Protein AF-A0A349Q2T6-F1 (afdb_monomer)

Sequence (319 aa):
MITRGINISTDFILSLHKELLIVFSEHYSIEIKMLTVFQLYGFGNYDDKLPNLKNFIVEKTGKWINGKYLYNKTKDIDKGHSNHIKARREYLMLLINAAGYKDYEDYLKNSPHISSEIRITEETNFNNDIVSDEILYYIGYYVEDRKYYIKSKFTIHKMKTASWEILYWEKELEPSFYTYLGKCVSTGESALSFYFNKENSSLNKECFVNLFYGNNMKTKPVLLGAYCGFSRNNNPVIGKLVFEQVDTLELQNEKVRDKEINPNFHYYLHSQRMEVEGVLPQKVSDLSNSLSRLKIVKFLIGDYHGFYLDNNNYLIPVS

pLDDT: mean 80.0, std 14.8, range [27.84, 97.62]

Solvent-accessible surface area (backbone atoms only — not comparable to full-atom values): 18187 Å² total; per-residue (Å²): 138,82,71,75,53,44,80,41,45,45,66,55,53,51,29,52,50,54,48,38,52,49,55,51,27,61,76,69,72,48,67,69,88,79,45,52,73,38,31,41,29,44,34,87,94,39,63,87,90,50,83,26,50,27,59,50,31,27,71,64,62,77,45,90,66,67,22,56,54,63,56,52,52,55,52,42,49,77,71,68,55,62,72,51,42,82,38,43,46,71,60,50,49,48,54,41,39,46,58,74,29,91,40,72,68,51,39,62,72,67,40,88,66,56,52,73,67,52,44,52,50,48,55,45,50,58,55,50,56,64,66,66,74,51,63,46,37,24,40,29,41,35,50,83,50,92,85,45,74,35,38,19,45,35,36,35,43,69,83,45,30,33,43,40,35,40,46,45,82,52,100,88,54,84,60,51,76,48,61,27,50,22,44,47,44,80,62,69,84,36,32,46,31,31,50,23,43,49,74,94,53,95,60,90,61,52,31,39,40,38,37,51,47,45,93,53,58,92,83,45,62,61,40,43,34,39,37,38,34,63,45,98,86,67,41,45,30,40,30,46,36,40,32,38,60,43,95,40,70,67,57,43,63,51,60,47,68,50,87,81,69,60,66,68,60,51,62,69,39,55,77,41,54,47,79,49,77,92,64,80,71,88,48,80,78,60,50,67,81,80,55,71,68,71,58,59,51,54,59,75,71,47,90,77,76,44,68,47,68,48,101,82,68,46,81,42,77,43,129

Foldseek 3Di:
DFPQWDKAFLLVLVLLVVLLVVLQCVVVVHDLVVDDLCQQLVDDPHDPPDRYSQVLLCVQPVDGDDSVQSVVSVVCVVVVNDRIDIDGQVVVCSSCSSSPANHDVRCLPPPPSHDPVSSCVRVVSVVVVVVDQPWWWWWKWAAQDQPRIWTWIWIQTPLFKIKIWTWDDDPPDDTDIWIWIWGWDDPPQFKIKTWTAGPPDPDGQIKIKMWGHGNDNVPDQKIKIKMWGAHPVRFIKIFIMMIGTDDDPVVSVVVNPDPDDDVVRVVVNRPGMDGDDPDDDPDPVSVPPPDDPVPVCCVVPDDDWDWDQDPVGDTDTDD

Mean predicted aligned error: 17.7 Å

Secondary structure (DSSP, 8-state):
-----EEEEHHHHHHHHHHHHHHHHHHHT--GGGS-HHHHHT-SS--TTS--HHHHHHHHHS----THHHHHHHHHHHTT--SEEEE-HHHHHHHHHHTT-SSHHHHHHH-TTS-HHHHHHHHHHHHHTTS---EEEEEEEEEEETTEEEEEEEEEETTTEEEEEEEE--TTSPPEEEEEEEEEEE-SSSEEEEEEEETT-SS---EEEEEE-TT-STT-SEEEEEEEEE-TTS-EEEEEEEEEEES-HHHHHHHTT-----HHHHHHHTT-EEEPPSS---STTGGGGTS-HHHHHHHHTS---EEEE-TT--EEEE-

Nearest PDB structures (foldseek):
  2c1q-assembly1_A  TM=5.583E-01  e=1.043E-01  Gallus gallus
  2uyw-assembly1_A  TM=5.548E-01  e=3.385E-01  Xenopus tropicalis
  7zn1-assembly1_C  TM=4.974E-01  e=1.438E-01  Gallus gallus
  7pge-assembly1_B  TM=4.106E-01  e=4.417E+00  Escherichia coli

Radius of gyration: 28.83 Å; Cα contacts (8 Å, |Δi|>4): 494; chains: 1; bounding box: 80×48×73 Å

Structure (mmCIF, N/CA/C/O backbone):
data_AF-A0A349Q2T6-F1
#
_entry.id   AF-A0A349Q2T6-F1
#
loop_
_atom_site.group_PDB
_atom_site.id
_atom_site.type_symbol
_atom_site.label_atom_id
_atom_site.label_alt_id
_atom_site.label_comp_id
_atom_site.label_asym_id
_atom_site.label_entity_id
_atom_site.label_seq_id
_atom_site.pdbx_PDB_ins_code
_atom_site.Cartn_x
_atom_site.Cartn_y
_atom_site.Cartn_z
_atom_site.occupancy
_atom_site.B_iso_or_equiv
_atom_site.auth_seq_id
_atom_site.auth_comp_id
_atom_site.auth_asym_id
_atom_site.auth_atom_id
_atom_site.pdbx_PDB_model_num
ATOM 1 N N . MET A 1 1 ? -7.799 8.694 -2.167 1.00 29.50 1 MET A N 1
ATOM 2 C CA . MET A 1 1 ? -6.616 8.230 -1.406 1.00 29.50 1 MET A CA 1
ATOM 3 C C . MET A 1 1 ? -7.078 7.400 -0.216 1.00 29.50 1 MET A C 1
ATOM 5 O O . MET A 1 1 ? -7.679 7.952 0.693 1.00 29.50 1 MET A O 1
ATOM 9 N N . ILE A 1 2 ? -6.864 6.081 -0.236 1.00 27.84 2 ILE A N 1
ATOM 10 C CA . ILE A 1 2 ? -7.276 5.171 0.847 1.00 27.84 2 ILE A CA 1
ATOM 11 C C . ILE A 1 2 ? -6.012 4.726 1.585 1.00 27.84 2 ILE A C 1
ATOM 13 O O . ILE A 1 2 ? -5.364 3.748 1.210 1.00 27.84 2 ILE A O 1
ATOM 17 N N . THR A 1 3 ? -5.638 5.451 2.637 1.00 37.97 3 THR A N 1
ATOM 18 C CA . THR A 1 3 ? -4.698 4.950 3.643 1.00 37.97 3 THR A CA 1
ATOM 19 C C . THR A 1 3 ? -5.346 3.741 4.327 1.00 37.97 3 THR A C 1
ATOM 21 O O . THR A 1 3 ? -6.269 3.870 5.126 1.00 37.97 3 THR A O 1
ATOM 24 N N . ARG A 1 4 ? -4.917 2.523 3.954 1.00 46.62 4 ARG A N 1
ATOM 25 C CA . ARG A 1 4 ? -5.566 1.257 4.369 1.00 46.62 4 ARG A CA 1
ATOM 26 C C . ARG A 1 4 ? -5.422 0.933 5.865 1.00 46.62 4 ARG A C 1
ATOM 28 O O . ARG A 1 4 ? -6.073 0.007 6.347 1.00 46.62 4 ARG A O 1
ATOM 35 N N . GLY A 1 5 ? -4.616 1.680 6.617 1.00 61.06 5 GLY A N 1
ATOM 36 C CA . GLY A 1 5 ? -4.618 1.607 8.073 1.00 61.06 5 GLY A CA 1
ATOM 37 C C . GLY A 1 5 ? -3.909 2.780 8.737 1.00 61.06 5 GLY A C 1
ATOM 38 O O . GLY A 1 5 ? -2.996 3.348 8.148 1.00 61.06 5 GLY A O 1
ATOM 39 N N . ILE A 1 6 ? -4.361 3.102 9.941 1.00 73.81 6 ILE A N 1
ATOM 40 C CA . ILE A 1 6 ? -3.865 4.140 10.838 1.00 73.81 6 ILE A CA 1
ATOM 41 C C . ILE A 1 6 ? -3.204 3.466 12.043 1.00 73.81 6 ILE A C 1
ATOM 43 O O . ILE A 1 6 ? -3.685 2.421 12.497 1.00 73.81 6 ILE A O 1
ATOM 47 N N . ASN A 1 7 ? -2.078 4.007 12.499 1.00 81.94 7 ASN A N 1
ATOM 48 C CA . ASN A 1 7 ? -1.457 3.580 13.746 1.00 81.94 7 ASN A CA 1
ATOM 49 C C . ASN A 1 7 ? -2.066 4.407 14.873 1.00 81.94 7 ASN A C 1
ATOM 51 O O . ASN A 1 7 ? -2.076 5.627 14.799 1.00 81.94 7 ASN A O 1
ATOM 55 N N . ILE A 1 8 ? -2.578 3.724 15.883 1.00 87.00 8 ILE A N 1
ATOM 56 C CA . ILE A 1 8 ? -3.184 4.316 17.077 1.00 87.00 8 ILE A CA 1
ATOM 57 C C . ILE A 1 8 ? -2.631 3.579 18.287 1.00 87.00 8 ILE A C 1
ATOM 59 O O . ILE A 1 8 ? -2.251 2.408 18.172 1.00 87.00 8 ILE A O 1
ATOM 63 N N . SER A 1 9 ? -2.549 4.245 19.428 1.00 90.19 9 SER A N 1
ATOM 64 C CA . SER A 1 9 ? -2.117 3.610 20.666 1.00 90.19 9 SER A CA 1
ATOM 65 C C . SER A 1 9 ? -3.083 2.503 21.082 1.00 90.19 9 SER A C 1
ATOM 67 O O . SER A 1 9 ? -4.280 2.493 20.768 1.00 90.19 9 SER A O 1
ATOM 69 N N . THR A 1 10 ? -2.536 1.546 21.816 1.00 90.88 10 THR A N 1
ATOM 70 C CA . THR A 1 10 ? -3.306 0.494 22.469 1.00 90.88 10 THR A CA 1
ATOM 71 C C . THR A 1 10 ? -4.366 1.080 23.407 1.00 90.88 10 THR A C 1
ATOM 73 O O . THR A 1 10 ? -5.526 0.662 23.360 1.00 90.88 10 THR A O 1
ATOM 76 N N . ASP A 1 11 ? -4.009 2.107 24.178 1.00 90.56 11 ASP A N 1
ATOM 77 C CA . ASP A 1 11 ? -4.899 2.744 25.152 1.00 90.56 11 ASP A CA 1
ATOM 78 C C . ASP A 1 11 ? -6.071 3.481 24.495 1.00 90.56 11 ASP A C 1
ATOM 80 O O . ASP A 1 11 ? -7.191 3.462 25.016 1.00 90.56 11 ASP A O 1
ATOM 84 N N . PHE A 1 12 ? -5.863 4.056 23.307 1.00 92.75 12 PHE A N 1
ATOM 85 C CA . PHE A 1 12 ? -6.945 4.623 22.507 1.00 92.75 12 PHE A CA 1
ATOM 86 C C . PHE A 1 12 ? -7.986 3.557 22.135 1.00 92.75 12 PHE A C 1
ATOM 88 O O . PHE A 1 12 ? -9.186 3.762 22.323 1.00 92.75 12 PHE A O 1
ATOM 95 N N . ILE A 1 13 ? -7.549 2.391 21.636 1.00 92.94 13 ILE A N 1
ATOM 96 C CA . ILE A 1 13 ? -8.472 1.300 21.282 1.00 92.94 13 ILE A CA 1
ATOM 97 C C . ILE A 1 13 ? -9.198 0.758 22.510 1.00 92.94 13 ILE A C 1
ATOM 99 O O . ILE A 1 13 ? -10.390 0.468 22.418 1.00 92.94 13 ILE A O 1
ATOM 103 N N . LEU A 1 14 ? -8.514 0.628 23.648 1.00 93.06 14 LEU A N 1
ATOM 104 C CA . LEU A 1 14 ? -9.142 0.184 24.893 1.00 93.06 14 LEU A CA 1
ATOM 105 C C . LEU A 1 14 ? -10.210 1.172 25.373 1.00 93.06 14 LEU A C 1
ATOM 107 O O . LEU A 1 14 ? -11.293 0.743 25.777 1.00 93.06 14 LEU A O 1
ATOM 111 N N . SER A 1 15 ? -9.936 2.473 25.271 1.00 94.31 15 SER A N 1
ATOM 112 C CA . SER A 1 15 ? -10.880 3.538 25.627 1.00 94.31 15 SER A CA 1
ATOM 113 C C . SER A 1 15 ? -12.116 3.504 24.727 1.00 94.31 15 SER A C 1
ATOM 115 O O . SER A 1 15 ? -13.238 3.428 25.229 1.00 94.31 15 SER A O 1
ATOM 117 N N . LEU A 1 16 ? -11.913 3.413 23.408 1.00 95.50 16 LEU A N 1
ATOM 118 C CA . LEU A 1 16 ? -12.999 3.303 22.432 1.00 95.50 16 LEU A CA 1
ATOM 119 C C . LEU A 1 16 ? -13.818 2.028 22.618 1.00 95.50 16 LEU A C 1
ATOM 121 O O . LEU A 1 16 ? -15.043 2.053 22.530 1.00 95.50 16 LEU A O 1
ATOM 125 N N . HIS A 1 17 ? -13.160 0.903 22.893 1.00 95.38 17 HIS A N 1
ATOM 126 C CA . HIS A 1 17 ? -13.841 -0.355 23.166 1.00 95.38 17 HIS A CA 1
ATOM 127 C C . HIS A 1 17 ? -14.709 -0.259 24.425 1.00 95.38 17 HIS A C 1
ATOM 129 O O . HIS A 1 17 ? -15.873 -0.652 24.391 1.00 95.38 17 HIS A O 1
ATOM 135 N N . LYS A 1 18 ? -14.173 0.293 25.518 1.00 95.19 18 LYS A N 1
ATOM 136 C CA . LYS A 1 18 ? -14.918 0.494 26.765 1.00 95.19 18 LYS A CA 1
ATOM 137 C C . LYS A 1 18 ? -16.147 1.372 26.548 1.00 95.19 18 LYS A C 1
ATOM 139 O O . LYS A 1 18 ? -17.226 1.041 27.026 1.00 95.19 18 LYS A O 1
ATOM 144 N N . GLU A 1 19 ? -15.986 2.464 25.819 1.00 95.94 19 GLU A N 1
ATOM 145 C CA . GLU A 1 19 ? -17.068 3.399 25.540 1.00 95.94 19 GLU A CA 1
ATOM 146 C C . GLU A 1 19 ? -18.149 2.787 24.647 1.00 95.94 19 GLU A C 1
ATOM 148 O O . GLU A 1 19 ? -19.330 2.856 24.972 1.00 95.94 19 GLU A O 1
ATOM 153 N N . LEU A 1 20 ? -17.754 2.070 23.592 1.00 96.62 20 LEU A N 1
ATOM 154 C CA . LEU A 1 20 ? -18.684 1.303 22.762 1.00 96.62 20 LEU A CA 1
ATOM 155 C C . LEU A 1 20 ? -19.506 0.306 23.572 1.00 96.62 20 LEU A C 1
ATOM 157 O O . LEU A 1 20 ? -20.700 0.162 23.333 1.00 96.62 20 LEU A O 1
ATOM 161 N N . LEU A 1 21 ? -18.868 -0.389 24.513 1.00 96.62 21 LEU A N 1
ATOM 162 C CA . LEU A 1 21 ? -19.539 -1.334 25.396 1.00 96.62 21 LEU A CA 1
ATOM 163 C C . LEU A 1 21 ? -20.580 -0.645 26.289 1.00 96.62 21 LEU A C 1
ATOM 165 O O . LEU A 1 21 ? -21.674 -1.184 26.448 1.00 96.62 21 LEU A O 1
ATOM 169 N N . ILE A 1 22 ? -20.272 0.541 26.821 1.00 96.38 22 ILE A N 1
ATOM 170 C CA . ILE A 1 22 ? -21.207 1.341 27.628 1.00 96.38 22 ILE A CA 1
ATOM 171 C C . ILE A 1 22 ? -22.416 1.750 26.783 1.00 96.38 22 ILE A C 1
ATOM 173 O O . ILE A 1 22 ? -23.541 1.384 27.117 1.00 96.38 22 ILE A O 1
ATOM 177 N N . VAL A 1 23 ? -22.188 2.402 25.639 1.00 96.62 23 VAL A N 1
ATOM 178 C CA . VAL A 1 23 ? -23.275 2.877 24.765 1.00 96.62 23 VAL A CA 1
ATOM 179 C C . VAL A 1 23 ? -24.130 1.710 24.256 1.00 96.62 23 VAL A C 1
ATOM 181 O O . VAL A 1 23 ? -25.353 1.808 24.182 1.00 96.62 23 VAL A O 1
ATOM 184 N N . PHE A 1 24 ? -23.511 0.572 23.935 1.00 97.62 24 PHE A N 1
ATOM 185 C CA . PHE A 1 24 ? -24.215 -0.649 23.542 1.00 97.62 24 PHE A CA 1
ATOM 186 C C . PHE A 1 24 ? -25.103 -1.204 24.667 1.00 97.62 24 PHE A C 1
ATOM 188 O O . PHE A 1 24 ? -26.256 -1.568 24.424 1.00 97.62 24 PHE A O 1
ATOM 195 N N . SER A 1 25 ? -24.568 -1.274 25.889 1.00 97.31 25 SER A N 1
ATOM 196 C CA . SER A 1 25 ? -25.282 -1.757 27.076 1.00 97.31 25 SER A CA 1
ATOM 197 C C . SER A 1 25 ? -26.497 -0.887 27.387 1.00 97.31 25 SER A C 1
ATOM 199 O O . SER A 1 25 ? -27.572 -1.424 27.654 1.00 97.31 25 SER A O 1
ATOM 201 N N . GLU A 1 26 ? -26.352 0.432 27.267 1.00 96.69 26 GLU A N 1
ATOM 202 C CA . GLU A 1 26 ? -27.435 1.401 27.437 1.00 96.69 26 GLU A CA 1
ATOM 203 C C . GLU A 1 26 ? -28.484 1.284 26.323 1.00 96.69 26 GLU A C 1
ATOM 205 O O . GLU A 1 26 ? -29.676 1.176 26.613 1.00 96.69 26 GLU A O 1
ATOM 210 N N . HIS A 1 27 ? -28.056 1.219 25.054 1.00 96.75 27 HIS A N 1
ATOM 211 C CA . HIS A 1 27 ? -28.953 1.154 23.891 1.00 96.75 27 HIS A CA 1
ATOM 212 C C . HIS A 1 27 ? -29.884 -0.062 23.926 1.00 96.75 27 HIS A C 1
ATOM 214 O O . HIS A 1 27 ? -31.061 0.064 23.597 1.00 96.75 27 HIS A O 1
ATOM 220 N N . TYR A 1 28 ? -29.389 -1.227 24.354 1.00 96.31 28 TYR A N 1
ATOM 221 C CA . TYR A 1 28 ? -30.217 -2.434 24.486 1.00 96.31 28 TYR A CA 1
ATOM 222 C C . TYR A 1 28 ? -30.733 -2.684 25.907 1.00 96.31 28 TYR A C 1
ATOM 224 O O . TYR A 1 28 ? -31.484 -3.636 26.106 1.00 96.31 28 TYR A O 1
ATOM 232 N N . SER A 1 29 ? -30.361 -1.853 26.888 1.00 96.06 29 SER A N 1
ATOM 233 C CA . SER A 1 29 ? -30.692 -2.051 28.308 1.00 96.06 29 SER A CA 1
ATOM 234 C C . SER A 1 29 ? -30.306 -3.449 28.822 1.00 96.06 29 SER A C 1
ATOM 236 O O . SER A 1 29 ? -31.110 -4.149 29.439 1.00 96.06 29 SER A O 1
ATOM 238 N N . ILE A 1 30 ? -29.068 -3.875 28.544 1.00 94.56 30 ILE A N 1
ATOM 239 C CA . ILE A 1 30 ? -28.555 -5.213 28.886 1.00 94.56 30 ILE A CA 1
ATOM 240 C C . ILE A 1 30 ? -27.254 -5.163 29.683 1.00 94.56 30 ILE A C 1
ATOM 242 O O . ILE A 1 30 ? -26.397 -4.315 29.450 1.00 94.56 30 ILE A O 1
ATOM 246 N N . GLU A 1 31 ? -27.043 -6.149 30.555 1.00 93.56 31 GLU A N 1
ATOM 247 C CA . GLU A 1 31 ? -25.755 -6.356 31.220 1.00 93.56 31 GLU A CA 1
ATOM 248 C C . GLU A 1 31 ? -24.800 -7.175 30.333 1.00 93.56 31 GLU A C 1
ATOM 250 O O . GLU A 1 31 ? -25.051 -8.341 30.035 1.00 93.56 31 GLU A O 1
ATOM 255 N N . ILE A 1 32 ? -23.651 -6.601 29.963 1.00 92.69 32 ILE A N 1
ATOM 256 C CA . ILE A 1 32 ? -22.683 -7.206 29.020 1.00 92.69 32 ILE A CA 1
ATOM 257 C C . ILE A 1 32 ? -22.202 -8.594 29.465 1.00 92.69 32 ILE A C 1
ATOM 259 O O . ILE A 1 32 ? -22.026 -9.481 28.634 1.00 92.69 32 ILE A O 1
ATOM 263 N N . LYS A 1 33 ? -22.031 -8.806 30.776 1.00 92.44 33 LYS A N 1
ATOM 264 C CA . LYS A 1 33 ? -21.589 -10.085 31.367 1.00 92.44 33 LYS A CA 1
ATOM 265 C C . LYS A 1 33 ? -22.540 -11.260 31.085 1.00 92.44 33 LYS A C 1
ATOM 267 O O . LYS A 1 33 ? -22.138 -12.406 31.246 1.00 92.44 33 LYS A O 1
ATOM 272 N N . MET A 1 34 ? -23.781 -10.983 30.679 1.00 91.19 34 MET A N 1
ATOM 273 C CA . MET A 1 34 ? -24.766 -12.004 30.305 1.00 91.19 34 MET A CA 1
ATOM 274 C C . MET A 1 34 ? -24.551 -12.530 28.879 1.00 91.19 34 MET A C 1
ATOM 276 O O . MET A 1 34 ? -25.142 -13.540 28.502 1.00 91.19 34 MET A O 1
ATOM 280 N N . LEU A 1 35 ? -23.719 -11.862 28.073 1.00 94.31 35 LEU A N 1
ATOM 281 C CA . LEU A 1 35 ? -23.432 -12.252 26.699 1.00 94.31 35 LEU A CA 1
ATOM 282 C C . LEU A 1 35 ? -22.141 -13.068 26.618 1.00 94.31 35 LEU A C 1
ATOM 284 O O . LEU A 1 35 ? -21.109 -12.715 27.187 1.00 94.31 35 LEU A O 1
ATOM 288 N N . THR A 1 36 ? -22.171 -14.140 25.829 1.00 96.19 36 THR A N 1
ATOM 289 C CA . THR A 1 36 ? -20.939 -14.830 25.429 1.00 96.19 36 THR A CA 1
ATOM 290 C C . THR A 1 36 ? -20.107 -13.930 24.515 1.00 96.19 36 THR A C 1
ATOM 292 O O . THR A 1 36 ? -20.638 -13.032 23.867 1.00 96.19 36 THR A O 1
ATOM 295 N N . VAL A 1 37 ? -18.805 -14.196 24.382 1.00 94.44 37 VAL A N 1
ATOM 296 C CA . VAL A 1 37 ? -17.931 -13.436 23.464 1.00 94.44 37 VAL A CA 1
ATOM 297 C C . VAL A 1 37 ? -18.452 -13.472 22.020 1.00 94.44 37 VAL A C 1
ATOM 299 O O . VAL A 1 37 ? -18.449 -12.453 21.334 1.00 94.44 37 VAL A O 1
ATOM 302 N N . PHE A 1 38 ? -18.937 -14.626 21.554 1.00 96.06 38 PHE A N 1
ATOM 303 C CA . PHE A 1 38 ? -19.509 -14.754 20.210 1.00 96.06 38 PHE A CA 1
ATOM 304 C C . PHE A 1 38 ? -20.760 -13.887 20.044 1.00 96.06 38 PHE A C 1
ATOM 306 O O . PHE A 1 38 ? -20.878 -13.182 19.040 1.00 96.06 38 PHE A O 1
ATOM 313 N N . GLN A 1 39 ? -21.638 -13.883 21.055 1.00 97.19 39 GLN A N 1
ATOM 314 C CA . GLN A 1 39 ? -22.841 -13.058 21.057 1.00 97.19 39 GLN A CA 1
ATOM 315 C C . GLN A 1 39 ? -22.508 -11.570 21.144 1.00 97.19 39 GLN A C 1
ATOM 317 O O . GLN A 1 39 ? -22.978 -10.807 20.316 1.00 97.19 39 GLN A O 1
ATOM 322 N N . LEU A 1 40 ? -21.650 -11.155 22.077 1.00 97.31 40 LEU A N 1
ATOM 323 C CA . LEU A 1 40 ? -21.285 -9.754 22.275 1.00 97.31 40 LEU A CA 1
ATOM 324 C C . LEU A 1 40 ? -20.759 -9.112 20.988 1.00 97.31 40 LEU A C 1
ATOM 326 O O . LEU A 1 40 ? -21.191 -8.027 20.615 1.00 97.31 40 LEU A O 1
ATOM 330 N N . TYR A 1 41 ? -19.847 -9.784 20.288 1.00 96.81 41 TYR A N 1
ATOM 331 C CA . TYR A 1 41 ? -19.208 -9.222 19.099 1.00 96.81 41 TYR A CA 1
ATOM 332 C C . TYR A 1 41 ? -19.937 -9.545 17.785 1.00 96.81 41 TYR A C 1
ATOM 334 O O . TYR A 1 41 ? -19.641 -8.927 16.765 1.00 96.81 41 TYR A O 1
ATOM 342 N N . GLY A 1 42 ? -20.876 -10.495 17.773 1.00 95.50 42 GLY A N 1
ATOM 343 C CA . GLY A 1 42 ? -21.627 -10.877 16.573 1.00 95.50 42 GLY A CA 1
ATOM 344 C C . GLY A 1 42 ? -20.784 -11.631 15.537 1.00 95.50 42 GLY A C 1
ATOM 345 O O . GLY A 1 42 ? -20.735 -11.253 14.360 1.00 95.50 42 GLY A O 1
ATOM 346 N N . PHE A 1 43 ? -20.071 -12.679 15.966 1.00 95.19 43 PHE A N 1
ATOM 347 C CA . PHE A 1 43 ? -19.334 -13.580 15.071 1.00 95.19 43 PHE A CA 1
ATOM 348 C C . PHE A 1 43 ? -19.399 -15.040 15.534 1.00 95.19 43 PHE A C 1
ATOM 350 O O . PHE A 1 43 ? -19.595 -15.323 16.710 1.00 95.19 43 PHE A O 1
ATOM 357 N N . GLY A 1 44 ? -19.162 -15.981 14.616 1.00 91.94 44 GLY A N 1
ATOM 358 C CA . GLY A 1 44 ? -19.245 -17.410 14.926 1.00 91.94 44 GLY A CA 1
ATOM 359 C C . GLY A 1 44 ? -20.695 -17.859 15.102 1.00 91.94 44 GLY A C 1
ATOM 360 O O . GLY A 1 44 ? -21.547 -17.470 14.309 1.00 91.94 44 GLY A O 1
ATOM 361 N N . ASN A 1 45 ? -20.959 -18.675 16.124 1.00 91.44 45 ASN A N 1
ATOM 362 C CA . ASN A 1 45 ? -22.288 -19.212 16.426 1.00 91.44 45 ASN A CA 1
ATOM 363 C C . ASN A 1 45 ? -23.074 -18.270 17.359 1.00 91.44 45 ASN A C 1
ATOM 365 O O . ASN A 1 45 ? -23.284 -18.592 18.527 1.00 91.44 45 ASN A O 1
ATOM 369 N N . TYR A 1 46 ? -23.415 -17.078 16.866 1.00 95.69 46 TYR A N 1
ATOM 370 C CA . TYR A 1 46 ? -24.224 -16.088 17.585 1.00 95.69 46 TYR A CA 1
ATOM 371 C C . TYR A 1 46 ? -25.654 -16.052 17.037 1.00 95.69 46 TYR A C 1
ATOM 373 O O . TYR A 1 46 ? -25.873 -16.401 15.878 1.00 95.69 46 TYR A O 1
ATOM 381 N N . ASP A 1 47 ? -26.607 -15.613 17.857 1.00 94.88 47 ASP A N 1
ATOM 382 C CA . ASP A 1 47 ? -27.985 -15.370 17.430 1.00 94.88 47 ASP A CA 1
ATOM 383 C C . ASP A 1 47 ? -28.111 -13.924 16.928 1.00 94.88 47 ASP A C 1
ATOM 385 O O . ASP A 1 47 ? -27.840 -12.966 17.662 1.00 94.88 47 ASP A O 1
ATOM 389 N N . ASP A 1 48 ? -28.493 -13.763 15.662 1.00 92.75 48 ASP A N 1
ATOM 390 C CA . ASP A 1 48 ? -28.623 -12.465 15.002 1.00 92.75 48 ASP A CA 1
ATOM 391 C C . ASP A 1 48 ? -29.853 -11.671 15.459 1.00 92.75 48 ASP A C 1
ATOM 393 O O . ASP A 1 48 ? -29.894 -10.455 15.257 1.00 92.75 48 ASP A O 1
ATOM 397 N N . LYS A 1 49 ? -30.808 -12.331 16.125 1.00 94.38 49 LYS A N 1
ATOM 398 C CA . LYS A 1 49 ? -31.988 -11.706 16.735 1.00 94.38 49 LYS A CA 1
ATOM 399 C C . LYS A 1 49 ? -31.702 -11.140 18.119 1.00 94.38 49 LYS A C 1
ATOM 401 O O . LYS A 1 49 ? -32.471 -10.313 18.604 1.00 94.38 49 LYS A O 1
ATOM 406 N N . LEU A 1 50 ? -30.621 -11.580 18.761 1.00 94.94 50 LEU A N 1
ATOM 407 C CA . LEU A 1 50 ? -30.199 -11.075 20.062 1.00 94.94 50 LEU A CA 1
ATOM 408 C C . LEU A 1 50 ? -29.208 -9.906 19.910 1.00 94.94 50 LEU A C 1
ATOM 410 O O . LEU A 1 50 ? -28.449 -9.851 18.931 1.00 94.94 50 LEU A O 1
ATOM 414 N N . PRO A 1 51 ? -29.160 -8.981 20.888 1.00 96.38 51 PRO A N 1
ATOM 415 C CA . PRO A 1 51 ? -28.224 -7.862 20.869 1.00 96.38 51 PRO A CA 1
ATOM 416 C C . PRO A 1 51 ? -26.770 -8.294 20.651 1.00 96.38 51 PRO A C 1
ATOM 418 O O . PRO A 1 51 ? -26.287 -9.254 21.260 1.00 96.38 51 PRO A O 1
ATOM 421 N N . ASN A 1 52 ? -26.070 -7.572 19.775 1.00 97.25 52 ASN A N 1
ATOM 422 C CA . ASN A 1 52 ? -24.643 -7.739 19.508 1.00 97.25 52 ASN A CA 1
ATOM 423 C C . ASN A 1 52 ? -24.042 -6.453 18.916 1.00 97.25 52 ASN A C 1
ATOM 425 O O . ASN A 1 52 ? -24.731 -5.690 18.237 1.00 97.25 52 ASN A O 1
ATOM 429 N N . LEU A 1 53 ? -22.743 -6.231 19.133 1.00 96.94 53 LEU A N 1
ATOM 430 C CA . LEU A 1 53 ? -22.026 -5.036 18.678 1.00 96.94 53 LEU A CA 1
ATOM 431 C C . LEU A 1 53 ? -22.033 -4.880 17.157 1.00 96.94 53 LEU A C 1
ATOM 433 O O . LEU A 1 53 ? -22.080 -3.762 16.655 1.00 96.94 53 LEU A O 1
ATOM 437 N N . LYS A 1 54 ? -21.989 -5.981 16.401 1.00 96.12 54 LYS A N 1
ATOM 438 C CA . LYS A 1 54 ? -22.032 -5.915 14.937 1.00 96.12 54 LYS A CA 1
ATOM 439 C C . LYS A 1 54 ? -23.342 -5.283 14.463 1.00 96.12 54 LYS A C 1
ATOM 441 O O . LYS A 1 54 ? -23.298 -4.338 13.681 1.00 96.12 54 LYS A O 1
ATOM 446 N N . ASN A 1 55 ? -24.481 -5.777 14.942 1.00 95.25 55 ASN A N 1
ATOM 447 C CA . ASN A 1 55 ? -25.796 -5.247 14.590 1.00 95.25 55 ASN A CA 1
ATOM 448 C C . ASN A 1 55 ? -25.974 -3.819 15.115 1.00 95.25 55 ASN A C 1
ATOM 450 O O . ASN A 1 55 ? -26.443 -2.972 14.366 1.00 95.25 55 ASN A O 1
ATOM 454 N N . PHE A 1 56 ? -25.501 -3.530 16.329 1.00 97.25 56 PHE A N 1
ATOM 455 C CA . PHE A 1 56 ? -25.482 -2.177 16.891 1.00 97.25 56 PHE A CA 1
ATOM 456 C C .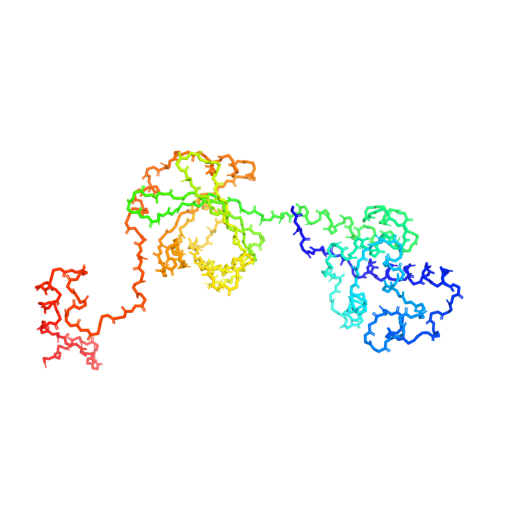 PHE A 1 56 ? -24.757 -1.167 15.990 1.00 97.25 56 PHE A C 1
ATOM 458 O O . PHE A 1 56 ? -25.286 -0.106 15.666 1.00 97.25 56 PHE A O 1
ATOM 465 N N . ILE A 1 57 ? -23.545 -1.504 15.537 1.00 96.19 57 ILE A N 1
ATOM 466 C CA . ILE A 1 57 ? -22.751 -0.637 14.658 1.00 96.19 57 ILE A CA 1
ATOM 467 C C . ILE A 1 57 ? -23.460 -0.452 13.314 1.00 96.19 57 ILE A C 1
ATOM 469 O O . ILE A 1 57 ? -23.502 0.662 12.793 1.00 96.19 57 ILE A O 1
ATOM 473 N N . VAL A 1 58 ? -24.038 -1.519 12.753 1.00 93.25 58 VAL A N 1
ATOM 474 C CA . VAL A 1 58 ? -24.813 -1.442 11.505 1.00 93.25 58 VAL A CA 1
ATOM 475 C C . VAL A 1 58 ? -26.033 -0.535 11.677 1.00 93.25 58 VAL A C 1
ATOM 477 O O . VAL A 1 58 ? -26.277 0.300 10.813 1.00 93.25 58 VAL A O 1
ATOM 480 N N . GLU A 1 59 ? -26.751 -0.647 12.794 1.00 94.50 59 GLU A N 1
ATOM 481 C CA . GLU A 1 59 ? -27.913 0.182 13.128 1.00 94.50 59 GLU A CA 1
ATOM 482 C C . GLU A 1 59 ? -27.535 1.667 13.225 1.00 94.50 59 GLU A C 1
ATOM 484 O O . GLU A 1 59 ? -28.191 2.513 12.621 1.00 94.50 59 GLU A O 1
ATOM 489 N N . LYS A 1 60 ? -26.437 1.994 13.922 1.00 92.88 60 LYS A N 1
ATOM 490 C CA . LYS A 1 60 ? -25.991 3.386 14.112 1.00 92.88 60 LYS A CA 1
ATOM 491 C C . LYS A 1 60 ? -25.366 4.013 12.868 1.00 92.88 60 LYS A C 1
ATOM 493 O O . LYS A 1 60 ? -25.453 5.223 12.688 1.00 92.88 60 LYS A O 1
ATOM 498 N N . THR A 1 61 ? -24.700 3.223 12.026 1.00 89.69 61 THR A N 1
ATOM 499 C CA . THR A 1 61 ? -23.875 3.756 10.922 1.00 89.69 61 THR A CA 1
ATOM 500 C C . THR A 1 61 ? -24.423 3.467 9.527 1.00 89.69 61 THR A C 1
ATOM 502 O O . THR A 1 61 ? -23.926 4.032 8.551 1.00 89.69 61 THR A O 1
ATOM 505 N N . GLY A 1 62 ? -25.397 2.562 9.403 1.00 87.38 62 GLY A N 1
ATOM 506 C CA . GLY A 1 62 ? -25.916 2.070 8.125 1.00 87.38 62 GLY A CA 1
ATOM 507 C C . GLY A 1 62 ? -24.909 1.250 7.310 1.00 87.38 62 GLY A C 1
ATOM 508 O O . GLY A 1 62 ? -25.135 0.999 6.127 1.00 87.38 62 GLY A O 1
ATOM 509 N N . LYS A 1 63 ? -23.770 0.860 7.896 1.00 86.56 63 LYS A N 1
ATOM 510 C CA . LYS A 1 63 ? -22.657 0.220 7.185 1.00 86.56 63 LYS A CA 1
ATOM 511 C C . LYS A 1 63 ? -22.295 -1.122 7.798 1.00 86.56 63 LYS A C 1
ATOM 513 O O . LYS A 1 63 ? -22.210 -1.277 9.012 1.00 86.56 63 LYS A O 1
ATOM 518 N N . TRP A 1 64 ? -22.036 -2.092 6.925 1.00 90.50 64 TRP A N 1
ATOM 519 C CA . TRP A 1 64 ? -21.628 -3.433 7.325 1.00 90.50 64 TRP A CA 1
ATOM 520 C C . TRP A 1 64 ? -20.245 -3.440 7.990 1.00 90.50 64 TRP A C 1
ATOM 522 O O . TRP A 1 64 ? -19.316 -2.777 7.524 1.00 90.50 64 TRP A O 1
ATOM 532 N N . ILE A 1 65 ? -20.089 -4.262 9.031 1.00 88.19 65 ILE A N 1
ATOM 533 C CA . ILE A 1 65 ? -18.814 -4.502 9.711 1.00 88.19 65 ILE A CA 1
ATOM 534 C C . ILE A 1 65 ? -18.627 -5.992 10.033 1.00 88.19 65 ILE A C 1
ATOM 536 O O . ILE A 1 65 ? -19.580 -6.722 10.319 1.00 88.19 65 ILE A O 1
ATOM 540 N N . ASN A 1 66 ? -17.377 -6.460 10.024 1.00 89.44 66 ASN A N 1
ATOM 541 C CA . ASN A 1 66 ? -17.030 -7.780 10.545 1.00 89.44 66 ASN A CA 1
ATOM 542 C C . ASN A 1 66 ? -16.923 -7.739 12.080 1.00 89.44 66 ASN A C 1
ATOM 544 O O . ASN A 1 66 ? -15.961 -7.181 12.609 1.00 89.44 66 ASN A O 1
ATOM 548 N N . GLY A 1 67 ? -17.851 -8.397 12.782 1.00 87.06 67 GLY A N 1
ATOM 549 C CA . GLY A 1 67 ? -17.888 -8.470 14.250 1.00 87.06 67 GLY A CA 1
ATOM 550 C C . GLY A 1 67 ? -16.607 -9.007 14.901 1.00 87.06 67 GLY A C 1
ATOM 551 O O . GLY A 1 67 ? -16.219 -8.580 15.986 1.00 87.06 67 GLY A O 1
ATOM 552 N N . LYS A 1 68 ? -15.854 -9.867 14.200 1.00 93.31 68 LYS A N 1
ATOM 553 C CA . LYS A 1 68 ? -14.576 -10.404 14.697 1.00 93.31 68 LYS A CA 1
ATOM 554 C C . LYS A 1 68 ? -13.454 -9.355 14.734 1.00 93.31 68 LYS A C 1
ATOM 556 O O . LYS A 1 68 ? -12.421 -9.588 15.355 1.00 93.31 68 LYS A O 1
ATOM 561 N N . TYR A 1 69 ? -13.610 -8.217 14.054 1.00 92.00 69 TYR A N 1
ATOM 562 C CA . TYR A 1 69 ? -12.548 -7.219 13.933 1.00 92.00 69 TYR A CA 1
ATOM 563 C C . TYR A 1 69 ? -12.146 -6.623 15.286 1.00 92.00 69 TYR A C 1
ATOM 565 O O . TYR A 1 69 ? -10.970 -6.691 15.636 1.00 92.00 69 TYR A O 1
ATOM 573 N N . LEU A 1 70 ? -13.107 -6.081 16.045 1.00 89.00 70 LEU A N 1
ATOM 574 C CA . LEU A 1 70 ? -12.827 -5.442 17.335 1.00 89.00 70 LEU A CA 1
ATOM 575 C C . LEU A 1 70 ? -12.313 -6.462 18.355 1.00 89.00 70 LEU A C 1
ATOM 577 O O . LEU A 1 70 ? -11.313 -6.202 19.013 1.00 89.00 70 LEU A O 1
ATOM 581 N N . TYR A 1 71 ? -12.911 -7.658 18.383 1.00 92.88 71 TYR A N 1
ATOM 582 C CA . TYR A 1 71 ? -12.446 -8.778 19.206 1.00 92.88 71 TYR A CA 1
ATOM 583 C C . TYR A 1 71 ? -10.987 -9.162 18.924 1.00 92.88 71 TYR A C 1
ATOM 585 O O . TYR A 1 71 ? -10.207 -9.398 19.841 1.00 92.88 71 TYR A O 1
ATOM 593 N N . ASN A 1 72 ? -10.588 -9.237 17.650 1.00 90.94 72 ASN A N 1
ATOM 594 C CA . ASN A 1 72 ? -9.197 -9.538 17.323 1.00 90.94 72 ASN A CA 1
ATOM 595 C C . ASN A 1 72 ? -8.264 -8.421 17.807 1.00 90.94 72 ASN A C 1
ATOM 597 O O . ASN A 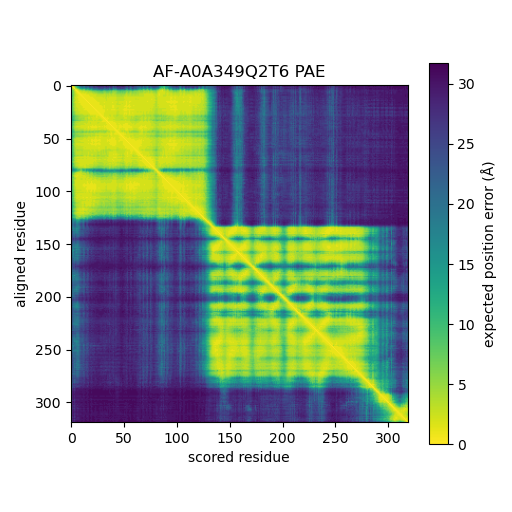1 72 ? -7.177 -8.725 18.278 1.00 90.94 72 ASN A O 1
ATOM 601 N N . LYS A 1 73 ? -8.683 -7.148 17.726 1.00 90.75 73 LYS A N 1
ATOM 602 C CA . LYS A 1 73 ? -7.870 -6.024 18.209 1.00 90.75 73 LYS A CA 1
ATOM 603 C C . LYS A 1 73 ? -7.682 -6.042 19.717 1.00 90.75 73 LYS A C 1
ATOM 605 O O . LYS A 1 73 ? -6.553 -5.887 20.162 1.00 90.75 73 LYS A O 1
ATOM 610 N N . THR A 1 74 ? -8.737 -6.296 20.483 1.00 89.25 74 THR A N 1
ATOM 611 C CA . THR A 1 74 ? -8.635 -6.434 21.943 1.00 89.25 74 THR A CA 1
ATOM 612 C C . THR A 1 74 ? -7.785 -7.645 22.330 1.00 89.25 74 THR A C 1
ATOM 614 O O . THR A 1 74 ? -6.898 -7.536 23.165 1.00 89.25 74 THR A O 1
ATOM 617 N N . LYS A 1 75 ? -7.928 -8.773 21.625 1.00 89.06 75 LYS A N 1
ATOM 618 C CA . LYS A 1 75 ? -7.083 -9.954 21.853 1.00 89.06 75 LYS A CA 1
ATOM 619 C C . LYS A 1 75 ? -5.605 -9.739 21.501 1.00 89.06 75 LYS A C 1
ATOM 621 O O . LYS A 1 75 ? -4.741 -10.335 22.140 1.00 89.06 75 LYS A O 1
ATOM 626 N N . ASP A 1 76 ? -5.308 -8.964 20.459 1.00 85.81 76 ASP A N 1
ATOM 627 C CA . ASP A 1 76 ? -3.929 -8.623 20.090 1.00 85.81 76 ASP A CA 1
ATOM 628 C C . ASP A 1 76 ? -3.272 -7.779 21.200 1.00 85.81 76 ASP A C 1
ATOM 630 O O . ASP A 1 76 ? -2.116 -8.025 21.545 1.00 85.81 76 ASP A O 1
ATOM 634 N N . ILE A 1 77 ? -4.034 -6.864 21.813 1.00 87.38 77 ILE A N 1
ATOM 635 C CA . ILE A 1 77 ? -3.610 -6.058 22.970 1.00 87.38 77 ILE A CA 1
ATOM 636 C C . ILE A 1 77 ? -3.294 -6.940 24.172 1.00 87.38 77 ILE A C 1
ATOM 638 O O . ILE A 1 77 ? -2.200 -6.849 24.724 1.00 87.38 77 ILE A O 1
ATOM 642 N N . ASP A 1 78 ? -4.218 -7.830 24.541 1.00 84.12 78 ASP A N 1
ATOM 643 C CA . ASP A 1 78 ? -4.082 -8.687 25.726 1.00 84.12 78 ASP A CA 1
ATOM 644 C C . ASP A 1 78 ? -2.847 -9.602 25.656 1.00 84.12 78 ASP A C 1
ATOM 646 O O . ASP A 1 78 ? -2.303 -10.022 26.675 1.00 84.12 78 ASP A O 1
ATOM 650 N N . LYS A 1 79 ? -2.372 -9.910 24.443 1.00 83.38 79 LYS A N 1
ATOM 651 C CA . LYS A 1 79 ? -1.151 -10.695 24.202 1.00 83.38 79 LYS A CA 1
ATOM 652 C C . LYS A 1 79 ? 0.146 -9.888 24.326 1.00 83.38 79 LYS A C 1
ATOM 654 O O . LYS A 1 79 ? 1.219 -10.447 24.099 1.00 83.38 79 LYS A O 1
ATOM 659 N N . GLY A 1 80 ? 0.067 -8.597 24.646 1.00 72.19 80 GLY A N 1
ATOM 660 C CA . GLY A 1 80 ? 1.218 -7.703 24.770 1.00 72.19 80 GLY A CA 1
ATOM 661 C C . GLY A 1 80 ? 1.829 -7.296 23.427 1.00 72.19 80 GLY A C 1
ATOM 662 O O . GLY A 1 80 ? 3.016 -6.973 23.358 1.00 72.19 80 GLY A O 1
ATOM 663 N N . HIS A 1 81 ? 1.067 -7.345 22.329 1.00 55.94 81 HIS A N 1
ATOM 664 C CA . HIS A 1 81 ? 1.580 -6.938 21.023 1.00 55.94 81 HIS A CA 1
ATOM 665 C C . HIS A 1 81 ? 1.599 -5.410 20.884 1.00 55.94 81 HIS A C 1
ATOM 667 O O . HIS A 1 81 ? 0.656 -4.826 20.368 1.00 55.94 81 HIS A O 1
ATOM 673 N N . SER A 1 82 ? 2.739 -4.803 21.240 1.00 64.81 82 SER A N 1
ATOM 674 C CA . SER A 1 82 ? 3.093 -3.396 20.984 1.00 64.81 82 SER A CA 1
ATOM 675 C C . SER A 1 82 ? 2.235 -2.339 21.705 1.00 64.81 82 SER A C 1
ATOM 677 O O . SER A 1 82 ? 1.079 -2.554 22.058 1.00 64.81 82 SER A O 1
ATOM 679 N N . ASN A 1 83 ? 2.816 -1.152 21.901 1.00 76.94 83 ASN A N 1
ATOM 680 C CA . ASN A 1 83 ? 2.112 0.022 22.433 1.00 76.94 83 ASN A CA 1
ATOM 681 C C . ASN A 1 83 ? 1.181 0.662 21.384 1.00 76.94 83 ASN A C 1
ATOM 683 O O . ASN A 1 83 ? 0.373 1.529 21.716 1.00 76.94 83 ASN A O 1
ATOM 687 N N . HIS A 1 84 ? 1.288 0.228 20.123 1.00 81.06 84 HIS A N 1
ATOM 688 C CA . HIS A 1 84 ? 0.532 0.750 18.991 1.00 81.06 84 HIS A CA 1
ATOM 689 C C . HIS A 1 84 ? -0.052 -0.376 18.145 1.00 81.06 84 HIS A C 1
ATOM 691 O O . HIS A 1 84 ? 0.574 -1.408 17.902 1.00 81.06 84 HIS A O 1
ATOM 697 N N . ILE A 1 85 ? -1.240 -0.132 17.603 1.00 82.00 85 ILE A N 1
ATOM 698 C CA . ILE A 1 85 ? -1.984 -1.080 16.786 1.00 82.00 85 ILE A CA 1
ATOM 699 C C . ILE A 1 85 ? -2.317 -0.440 15.455 1.00 82.00 85 ILE A C 1
ATOM 701 O O . ILE A 1 85 ? -2.868 0.656 15.368 1.00 82.00 85 ILE A O 1
ATOM 705 N N . LYS A 1 86 ? -2.081 -1.198 14.386 1.00 83.88 86 LYS A N 1
ATOM 706 C CA . LYS A 1 86 ? -2.567 -0.828 13.063 1.00 83.88 86 LYS A CA 1
ATOM 707 C C . LYS A 1 86 ? -4.052 -1.163 12.929 1.00 83.88 86 LYS A C 1
ATOM 709 O O . LYS A 1 86 ? -4.424 -2.342 12.843 1.00 83.88 86 LYS A O 1
ATOM 714 N N . ALA A 1 87 ? -4.897 -0.142 12.859 1.00 81.81 87 ALA A N 1
ATOM 715 C CA . ALA A 1 87 ? -6.332 -0.260 12.617 1.00 81.81 87 ALA A CA 1
ATOM 716 C C . ALA A 1 87 ? -6.683 0.134 11.177 1.00 81.81 87 ALA A C 1
ATOM 718 O O . ALA A 1 87 ? -6.091 1.039 10.606 1.00 81.81 87 ALA A O 1
ATOM 719 N N . ARG A 1 88 ? -7.657 -0.532 10.551 1.00 82.81 88 ARG A N 1
ATOM 720 C CA . ARG A 1 88 ? -8.215 -0.085 9.268 1.00 82.81 88 ARG A CA 1
ATOM 721 C C . ARG A 1 88 ? -9.035 1.181 9.499 1.00 82.81 88 ARG A C 1
ATOM 723 O O . ARG A 1 88 ? -9.947 1.159 10.321 1.00 82.81 88 ARG A O 1
ATOM 730 N N . ARG A 1 89 ? -8.752 2.242 8.738 1.00 81.38 89 ARG A N 1
ATOM 731 C CA . ARG A 1 89 ? -9.398 3.556 8.892 1.00 81.38 89 ARG A CA 1
ATOM 732 C C . ARG A 1 89 ? -10.922 3.478 8.803 1.00 81.38 89 ARG A C 1
ATOM 734 O O . ARG A 1 89 ? -11.607 4.039 9.643 1.00 81.38 89 ARG A O 1
ATOM 741 N N . GLU A 1 90 ? -11.444 2.741 7.826 1.00 83.31 90 GLU A N 1
ATOM 742 C CA . GLU A 1 90 ? -12.892 2.568 7.647 1.00 83.31 90 GLU A CA 1
ATOM 743 C C . GLU A 1 90 ? -13.545 1.928 8.872 1.00 83.31 90 GLU A C 1
ATOM 745 O O . GLU A 1 90 ? -14.545 2.431 9.364 1.00 83.31 90 GLU A O 1
ATOM 750 N N . TYR A 1 91 ? -12.944 0.863 9.406 1.00 88.94 91 TYR A N 1
ATOM 751 C CA . TYR A 1 91 ? -13.464 0.189 10.593 1.00 88.94 91 TYR A CA 1
ATOM 752 C C . TYR A 1 91 ? -13.371 1.088 11.821 1.00 88.94 91 TYR A C 1
ATOM 754 O O . TYR A 1 91 ? -14.319 1.148 12.590 1.00 88.94 91 TYR A O 1
ATOM 762 N N . LEU A 1 92 ? -12.259 1.807 11.986 1.00 91.12 92 LEU A N 1
ATOM 763 C CA . LEU A 1 92 ? -12.098 2.748 13.087 1.00 91.12 92 LEU A CA 1
ATOM 764 C C . LEU A 1 92 ? -13.183 3.833 13.062 1.00 91.12 92 LEU A C 1
ATOM 766 O O . LEU A 1 92 ? -13.803 4.090 14.084 1.00 91.12 92 LEU A O 1
ATOM 770 N N . MET A 1 93 ? -13.468 4.403 11.890 1.00 90.44 93 MET A N 1
ATOM 771 C CA . MET A 1 93 ? -14.542 5.387 11.737 1.00 90.44 93 MET A CA 1
ATOM 772 C C . MET A 1 93 ? -15.918 4.803 12.069 1.00 90.44 93 MET A C 1
ATOM 774 O O . MET A 1 93 ? -16.711 5.471 12.714 1.00 90.44 93 MET A O 1
ATOM 778 N N . LEU A 1 94 ? -16.214 3.556 11.681 1.00 92.19 94 LEU A N 1
ATOM 779 C CA . LEU A 1 94 ? -17.484 2.918 12.059 1.00 92.19 94 LEU A CA 1
ATOM 780 C C . LEU A 1 94 ? -17.627 2.770 13.575 1.00 92.19 94 LEU A C 1
ATOM 782 O O . LEU A 1 94 ? -18.707 2.997 14.109 1.00 92.19 94 LEU A O 1
ATOM 786 N N . LEU A 1 95 ? -16.542 2.400 14.254 1.00 95.50 95 LEU A N 1
ATOM 787 C CA . LEU A 1 95 ? -16.507 2.258 15.707 1.00 95.50 95 LEU A CA 1
ATOM 788 C C . LEU A 1 95 ? -16.716 3.609 16.405 1.00 95.50 95 LEU A C 1
ATOM 790 O O . LEU A 1 95 ? -17.545 3.712 17.299 1.00 95.50 95 LEU A O 1
ATOM 794 N N . ILE A 1 96 ? -16.024 4.652 15.950 1.00 94.81 96 ILE A N 1
ATOM 795 C CA . ILE A 1 96 ? -16.150 6.015 16.482 1.00 94.81 96 ILE A CA 1
ATOM 796 C C . ILE A 1 96 ? -17.568 6.566 16.268 1.00 94.81 96 ILE A C 1
ATOM 798 O O . ILE A 1 96 ? -18.193 7.065 17.203 1.00 94.81 96 ILE A O 1
ATOM 802 N N . ASN A 1 97 ? -18.117 6.385 15.066 1.00 93.94 97 ASN A N 1
ATOM 803 C CA . ASN A 1 97 ? -19.468 6.829 14.737 1.00 93.94 97 ASN A CA 1
ATOM 804 C C . ASN A 1 97 ? -20.534 6.083 15.543 1.00 93.94 97 ASN A C 1
ATOM 806 O O . ASN A 1 97 ? -21.499 6.690 15.998 1.00 93.94 97 ASN A O 1
ATOM 810 N N . ALA A 1 98 ? -20.364 4.774 15.751 1.00 96.06 98 ALA A N 1
ATOM 811 C CA . ALA A 1 98 ? -21.275 3.989 16.580 1.00 96.06 98 ALA A CA 1
ATOM 812 C C . ALA A 1 98 ? -21.219 4.388 18.065 1.00 96.06 98 ALA A C 1
ATOM 814 O O . ALA A 1 98 ? -22.230 4.269 18.753 1.00 96.06 98 ALA A O 1
ATOM 815 N N . ALA A 1 99 ? -20.076 4.895 18.540 1.00 96.19 99 ALA A N 1
ATOM 816 C CA . ALA A 1 99 ? -19.932 5.473 19.876 1.00 96.19 99 ALA A CA 1
ATOM 817 C C . ALA A 1 99 ? -20.551 6.882 20.007 1.00 96.19 99 ALA A C 1
ATOM 819 O O . ALA A 1 99 ? -20.628 7.401 21.113 1.00 96.19 99 ALA A O 1
ATOM 820 N N . GLY A 1 100 ? -21.020 7.487 18.908 1.00 94.25 100 GLY A N 1
ATOM 821 C CA . GLY A 1 100 ? -21.719 8.778 18.914 1.00 94.25 100 GLY A CA 1
ATOM 822 C C . GLY A 1 100 ? -20.882 9.981 18.475 1.00 94.25 100 GLY A C 1
ATOM 823 O O . GLY A 1 100 ? -21.372 11.104 18.549 1.00 94.25 100 GLY A O 1
ATOM 824 N N . TYR A 1 101 ? -19.661 9.765 17.985 1.00 95.06 101 TYR A N 1
ATOM 825 C CA . TYR A 1 101 ? -18.748 10.835 17.576 1.00 95.06 101 TYR A CA 1
ATOM 826 C C . TYR A 1 101 ? -18.680 10.965 16.058 1.00 95.06 101 TYR A C 1
ATOM 828 O O . TYR A 1 101 ? -18.847 9.995 15.323 1.00 95.06 101 TYR A O 1
ATOM 836 N N . LYS A 1 102 ? -18.419 12.170 15.561 1.00 84.19 102 LYS A N 1
ATOM 837 C CA . LYS A 1 102 ? -18.385 12.451 14.122 1.00 84.19 102 LYS A CA 1
ATOM 838 C C . LYS A 1 102 ? -17.167 11.839 13.431 1.00 84.19 102 LYS A C 1
ATOM 840 O O . LYS A 1 102 ? -17.267 11.343 12.306 1.00 84.19 102 LYS A O 1
ATOM 845 N N . ASP A 1 103 ? -16.009 11.967 14.065 1.00 83.50 103 ASP A N 1
ATOM 846 C CA . ASP A 1 103 ? -14.723 11.548 13.529 1.00 83.50 103 ASP A CA 1
ATOM 847 C C . ASP A 1 103 ? -13.675 11.372 14.636 1.00 83.50 103 ASP A C 1
ATOM 849 O O . ASP A 1 103 ? -13.956 11.495 15.827 1.00 83.50 103 ASP A O 1
ATOM 853 N N . TYR A 1 104 ? -12.459 11.014 14.224 1.00 85.75 104 TYR A N 1
ATOM 854 C CA . TYR A 1 104 ? -11.330 10.782 15.119 1.00 85.75 104 TYR A CA 1
ATOM 855 C C . TYR A 1 104 ? -10.990 11.986 16.003 1.00 85.75 104 TYR A C 1
ATOM 857 O O . TYR A 1 104 ? -10.749 11.817 17.195 1.00 85.75 104 TYR A O 1
ATOM 865 N N . GLU A 1 105 ? -10.986 13.189 15.430 1.00 85.88 105 GLU A N 1
ATOM 866 C CA . GLU A 1 105 ? -10.654 14.421 16.150 1.00 85.88 105 GLU A CA 1
ATOM 867 C C . GLU A 1 105 ? -11.727 14.754 17.183 1.00 85.88 105 GLU A C 1
ATOM 869 O O . GLU A 1 105 ? -11.414 15.147 18.307 1.00 85.88 105 GLU A O 1
ATOM 874 N N . ASP A 1 106 ? -12.991 14.574 16.801 1.00 88.88 106 ASP A N 1
ATOM 875 C CA . ASP A 1 106 ? -14.138 14.737 17.686 1.00 88.88 106 ASP A CA 1
ATOM 876 C C . ASP A 1 106 ? -14.063 13.764 18.871 1.00 88.88 106 ASP A C 1
ATOM 878 O O . ASP A 1 106 ? -14.187 14.174 20.024 1.00 88.88 106 ASP A O 1
ATOM 882 N N . TYR A 1 107 ? -13.744 12.495 18.606 1.00 92.81 107 TYR A N 1
ATOM 883 C CA . TYR A 1 107 ? -13.549 11.492 19.651 1.00 92.81 107 TYR A CA 1
ATOM 884 C C . TYR A 1 107 ? -12.405 11.845 20.604 1.00 92.81 107 TYR A C 1
ATOM 886 O O . TYR A 1 107 ? -12.582 11.841 21.823 1.00 92.81 107 TYR A O 1
ATOM 894 N N . LEU A 1 108 ? -11.240 12.198 20.056 1.00 89.38 108 LEU A N 1
ATOM 895 C CA . LEU A 1 108 ? -10.052 12.514 20.843 1.00 89.38 108 LEU A CA 1
ATOM 896 C C . LEU A 1 108 ? -10.278 13.720 21.764 1.00 89.38 108 LEU A C 1
ATOM 898 O O . LEU A 1 108 ? -9.770 13.748 22.884 1.00 89.38 108 LEU A O 1
ATOM 902 N N . LYS A 1 109 ? -11.055 14.710 21.307 1.00 88.56 109 LYS A N 1
ATOM 903 C CA . LYS A 1 109 ? -11.332 15.943 22.054 1.00 88.56 109 LYS A CA 1
ATOM 904 C C . LYS A 1 109 ? -12.469 15.787 23.052 1.00 88.56 109 LYS A C 1
ATOM 906 O O . LYS A 1 109 ? -12.358 16.300 24.167 1.00 88.56 109 LYS A O 1
ATOM 911 N N . ASN A 1 110 ? -13.525 15.071 22.690 1.00 91.94 110 ASN A N 1
ATOM 912 C CA . ASN A 1 110 ? -14.772 15.107 23.446 1.00 91.94 110 ASN A CA 1
ATOM 913 C C . ASN A 1 110 ? -15.034 13.843 24.271 1.00 91.94 110 ASN A C 1
ATOM 915 O O . ASN A 1 110 ? -15.859 13.903 25.179 1.00 91.94 110 ASN A O 1
ATOM 919 N N . SER A 1 111 ? -14.309 12.740 24.041 1.00 91.94 111 SER A N 1
ATOM 920 C CA . SER A 1 111 ? -14.496 11.533 24.850 1.00 91.94 111 SER A CA 1
ATOM 921 C C . SER A 1 111 ? -14.007 11.719 26.293 1.00 91.94 111 SER A C 1
ATOM 923 O O . SER A 1 111 ? -12.837 12.070 26.508 1.00 91.94 111 SER A O 1
ATOM 925 N N . PRO A 1 112 ? -14.857 11.427 27.300 1.00 90.31 112 PRO A N 1
ATOM 926 C CA . PRO A 1 112 ? -14.454 11.406 28.704 1.00 90.31 112 PRO A CA 1
ATOM 927 C C . PRO A 1 112 ? -13.628 10.159 29.056 1.00 90.31 112 PRO A C 1
ATOM 929 O O . PRO A 1 112 ? -13.034 10.094 30.130 1.00 90.31 112 PRO A O 1
ATOM 932 N N . HIS A 1 113 ? -13.592 9.158 28.171 1.00 90.19 113 HIS A N 1
ATOM 933 C CA . HIS A 1 113 ? -12.841 7.921 28.369 1.00 90.19 113 HIS A CA 1
ATOM 934 C C . HIS A 1 113 ? -11.384 8.026 27.916 1.00 90.19 113 HIS A C 1
ATOM 936 O O . HIS A 1 113 ? -10.587 7.154 28.255 1.00 90.19 113 HIS A O 1
ATOM 942 N N . ILE A 1 114 ? -11.027 9.098 27.208 1.00 89.06 114 ILE A N 1
ATOM 943 C CA . ILE A 1 114 ? -9.661 9.391 26.792 1.00 89.06 114 ILE A CA 1
ATOM 944 C C . ILE A 1 114 ? -8.982 10.332 27.800 1.00 89.06 114 ILE A C 1
ATOM 946 O O . ILE A 1 114 ? -9.381 11.489 27.967 1.00 89.06 114 ILE A O 1
ATOM 950 N N . SER A 1 115 ? -7.905 9.847 28.427 1.00 87.31 115 SER A N 1
ATOM 951 C CA . SER A 1 115 ? -7.063 10.633 29.337 1.00 87.31 115 SER A CA 1
ATOM 952 C C . SER A 1 115 ? -6.212 11.673 28.596 1.00 87.31 115 SER A C 1
ATOM 954 O O . SER A 1 115 ? -5.977 11.574 27.390 1.00 87.31 115 SER A O 1
ATOM 956 N N . SER A 1 116 ? -5.698 12.666 29.327 1.00 83.06 116 SER A N 1
ATOM 957 C CA . SER A 1 116 ? -4.748 13.656 28.797 1.00 83.06 116 SER A CA 1
ATOM 958 C C . SER A 1 116 ? -3.485 13.015 28.212 1.00 83.06 116 SER A C 1
ATOM 960 O O . SER A 1 116 ? -2.989 13.471 27.188 1.00 83.06 116 SER A O 1
ATOM 962 N N . GLU A 1 117 ? -2.993 11.934 28.815 1.00 83.31 117 GLU A N 1
ATOM 963 C CA . GLU A 1 117 ? -1.818 11.189 28.343 1.00 83.31 117 GLU A CA 1
ATOM 964 C C . GLU A 1 117 ? -2.071 10.511 26.991 1.00 83.31 117 GLU A C 1
ATOM 966 O O . GLU A 1 117 ? -1.219 10.571 26.102 1.00 83.31 117 GLU A O 1
ATOM 971 N N . ILE A 1 118 ? -3.261 9.929 26.797 1.00 85.50 118 ILE A N 1
ATOM 972 C CA . ILE A 1 118 ? -3.671 9.346 25.512 1.00 85.50 118 ILE A CA 1
ATOM 973 C C . ILE A 1 118 ? -3.808 10.452 24.463 1.00 85.50 118 ILE A C 1
ATOM 975 O O . ILE A 1 118 ? -3.327 10.279 23.349 1.00 85.50 118 ILE A O 1
ATOM 979 N N . ARG A 1 119 ? -4.385 11.612 24.814 1.00 85.44 119 ARG A N 1
ATOM 980 C CA . ARG A 1 119 ? -4.493 12.770 23.900 1.00 85.44 119 ARG A CA 1
ATOM 981 C C . ARG A 1 119 ? -3.130 13.217 23.413 1.00 85.44 119 ARG A C 1
ATOM 983 O O . ARG A 1 119 ? -2.923 13.291 22.212 1.00 85.44 119 ARG A O 1
ATOM 990 N N . ILE A 1 120 ? -2.189 13.416 24.334 1.00 79.75 120 ILE A N 1
ATOM 991 C CA . ILE A 1 120 ? -0.813 13.793 23.999 1.00 79.75 120 ILE A CA 1
ATOM 992 C C . ILE A 1 120 ? -0.157 12.709 23.144 1.00 79.75 120 ILE A C 1
ATOM 994 O O . ILE A 1 120 ? 0.510 13.033 22.166 1.00 79.75 120 ILE A O 1
ATOM 998 N N . THR A 1 121 ? -0.348 11.430 23.478 1.00 80.12 121 THR A N 1
ATOM 999 C CA . THR A 1 121 ? 0.227 10.307 22.723 1.00 80.12 121 THR A CA 1
ATOM 1000 C C . THR A 1 121 ? -0.317 10.253 21.304 1.00 80.12 121 THR A C 1
ATOM 1002 O O . THR A 1 121 ? 0.457 10.087 20.370 1.00 80.12 121 THR A O 1
ATOM 1005 N N . GLU A 1 122 ? -1.620 10.434 21.115 1.00 82.38 122 GLU A N 1
ATOM 1006 C CA . GLU A 1 122 ? -2.231 10.450 19.791 1.00 82.38 122 GLU A CA 1
ATOM 1007 C C . GLU A 1 122 ? -1.892 11.713 19.009 1.00 82.38 122 GLU A C 1
ATOM 1009 O O . GLU A 1 122 ? -1.479 11.614 17.862 1.00 82.38 122 GLU A O 1
ATOM 1014 N N . GLU A 1 123 ? -1.957 12.894 19.615 1.00 75.25 123 GLU A N 1
ATOM 1015 C CA . GLU A 1 123 ? -1.495 14.132 18.980 1.00 75.25 123 GLU A CA 1
ATOM 1016 C C . GLU A 1 123 ? -0.022 14.014 18.573 1.00 75.25 123 GLU A C 1
ATOM 1018 O O . GLU A 1 123 ? 0.356 14.435 17.484 1.00 75.25 123 GLU A O 1
ATOM 1023 N N . THR A 1 124 ? 0.806 13.363 19.393 1.00 66.69 124 THR A N 1
ATOM 1024 C CA . THR A 1 124 ? 2.208 13.060 19.082 1.00 66.69 124 THR A CA 1
ATOM 1025 C C . THR A 1 124 ? 2.341 11.971 18.022 1.00 66.69 124 THR A C 1
ATOM 1027 O O . THR A 1 124 ? 3.235 12.074 17.201 1.00 66.69 124 THR A O 1
ATOM 1030 N N . ASN A 1 125 ? 1.481 10.952 17.970 1.00 66.12 125 ASN A N 1
ATOM 1031 C CA . ASN A 1 125 ? 1.489 9.946 16.902 1.00 66.12 125 ASN A CA 1
ATOM 1032 C C . ASN A 1 125 ? 1.141 10.586 15.554 1.00 66.12 125 ASN A C 1
ATOM 1034 O O . ASN A 1 125 ? 1.796 10.300 14.558 1.00 66.12 125 ASN A O 1
ATOM 1038 N N . PHE A 1 126 ? 0.163 11.493 15.533 1.00 59.41 126 PHE A N 1
ATOM 1039 C CA . PHE A 1 126 ? -0.241 12.226 14.336 1.00 59.41 126 PHE A CA 1
ATOM 1040 C C . PHE A 1 126 ? 0.781 13.303 13.951 1.00 59.41 126 PHE A C 1
ATOM 1042 O O . PHE A 1 126 ? 1.052 13.470 12.767 1.00 59.41 126 PHE A O 1
ATOM 1049 N N . ASN A 1 127 ? 1.412 13.973 14.922 1.00 46.47 127 ASN A N 1
ATOM 1050 C CA . ASN A 1 127 ? 2.491 14.936 14.677 1.00 46.47 127 ASN A CA 1
ATOM 1051 C C . ASN A 1 127 ? 3.842 14.260 14.370 1.00 46.47 127 ASN A C 1
ATOM 1053 O O . ASN A 1 127 ? 4.654 14.822 13.646 1.00 46.47 127 ASN A O 1
ATOM 1057 N N . ASN A 1 128 ? 4.094 13.040 14.845 1.00 40.69 128 ASN A N 1
ATOM 1058 C CA . ASN A 1 128 ? 5.256 12.235 14.455 1.00 40.69 128 ASN A CA 1
ATOM 1059 C C . ASN A 1 128 ? 5.018 11.481 13.141 1.00 40.69 128 ASN A C 1
ATOM 1061 O O . ASN A 1 128 ? 5.992 11.158 12.470 1.00 40.69 128 ASN A O 1
ATOM 1065 N N . ASP A 1 129 ? 3.768 11.285 12.706 1.00 42.69 129 ASP A N 1
ATOM 1066 C CA . ASP A 1 129 ? 3.448 10.967 11.306 1.00 42.69 129 ASP A CA 1
ATOM 1067 C C . ASP A 1 129 ? 3.732 12.173 10.369 1.00 42.69 129 ASP A C 1
ATOM 1069 O O . ASP A 1 129 ? 3.840 11.986 9.157 1.00 42.69 129 ASP A O 1
ATOM 1073 N N . ILE A 1 130 ? 3.956 13.391 10.903 1.00 39.72 130 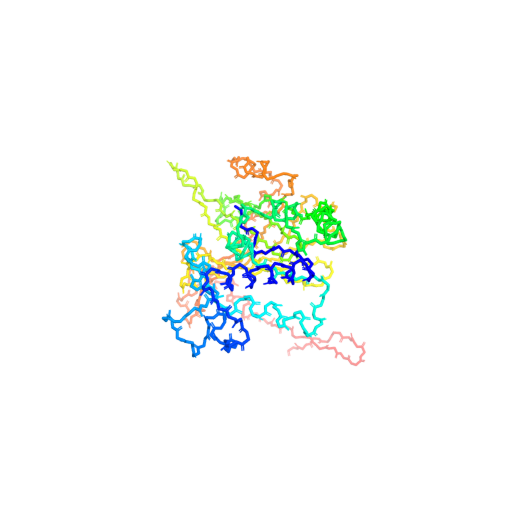ILE A N 1
ATOM 1074 C CA . ILE A 1 130 ? 4.491 14.548 10.147 1.00 39.72 130 ILE A CA 1
ATOM 1075 C C . ILE A 1 130 ? 6.030 14.481 10.025 1.00 39.72 130 ILE A C 1
ATOM 1077 O O . ILE A 1 130 ? 6.617 15.147 9.168 1.00 39.72 130 ILE A O 1
ATOM 1081 N N . VAL A 1 131 ? 6.719 13.606 10.771 1.00 38.22 131 VAL A N 1
ATOM 1082 C CA . VAL A 1 131 ? 8.154 13.340 10.570 1.00 38.22 131 VAL A CA 1
ATOM 1083 C C . VAL A 1 131 ? 8.331 12.279 9.472 1.00 38.22 131 VAL A C 1
ATOM 1085 O O . VAL A 1 131 ? 8.484 11.084 9.704 1.00 38.22 131 VAL A O 1
ATOM 1088 N N . SER A 1 132 ? 8.273 12.796 8.242 1.00 42.38 132 SER A N 1
ATOM 1089 C CA . SER A 1 132 ? 8.502 12.180 6.929 1.00 42.38 132 SER A CA 1
ATOM 1090 C C . SER A 1 132 ? 7.698 10.908 6.614 1.00 42.38 132 SER A C 1
ATOM 1092 O O . SER A 1 132 ? 8.204 9.781 6.611 1.00 42.38 132 SER A O 1
ATOM 1094 N N . ASP A 1 133 ? 6.465 11.110 6.158 1.00 47.34 133 ASP A N 1
ATOM 1095 C CA . ASP A 1 133 ? 5.937 10.354 5.024 1.00 47.34 133 ASP A CA 1
ATOM 1096 C C . ASP A 1 133 ? 6.938 10.444 3.853 1.00 47.34 133 ASP A C 1
ATOM 1098 O O . ASP A 1 133 ? 6.849 11.324 3.001 1.00 47.34 133 ASP A O 1
ATOM 1102 N N . GLU A 1 134 ? 7.930 9.547 3.799 1.00 68.75 134 GLU A N 1
ATOM 1103 C CA . GLU A 1 134 ? 8.767 9.371 2.606 1.00 68.75 134 GLU A CA 1
ATOM 1104 C C . GLU A 1 134 ? 7.911 8.741 1.506 1.00 68.75 134 GLU A C 1
ATOM 1106 O O . GLU A 1 134 ? 7.932 7.530 1.247 1.00 68.75 134 GLU A O 1
ATOM 1111 N N . ILE A 1 135 ? 7.074 9.584 0.912 1.00 79.50 135 ILE A N 1
ATOM 1112 C CA . ILE A 1 135 ? 6.452 9.350 -0.371 1.00 79.50 135 ILE A CA 1
ATOM 1113 C C . ILE A 1 135 ? 7.397 9.949 -1.397 1.00 79.50 135 ILE A C 1
ATOM 1115 O O . ILE A 1 135 ? 7.661 11.148 -1.394 1.00 79.50 135 ILE A O 1
ATOM 1119 N N . LEU A 1 136 ? 7.929 9.092 -2.256 1.00 86.81 136 LEU A N 1
ATOM 1120 C CA . LEU A 1 136 ? 8.801 9.512 -3.339 1.00 86.81 136 LEU A CA 1
ATOM 1121 C C . LEU A 1 136 ? 8.024 9.416 -4.642 1.00 86.81 136 LEU A C 1
ATOM 1123 O O . LEU A 1 136 ? 7.520 8.343 -4.990 1.00 86.81 136 LEU A O 1
ATOM 1127 N N . TYR A 1 137 ? 7.932 10.538 -5.346 1.00 89.94 137 TYR A N 1
ATOM 1128 C CA . TYR A 1 137 ? 7.247 10.637 -6.623 1.00 89.94 137 TYR A CA 1
ATOM 1129 C C . TYR A 1 137 ? 8.262 10.545 -7.757 1.00 89.94 137 TYR A C 1
ATOM 1131 O O . TYR A 1 137 ? 9.267 11.252 -7.770 1.00 89.94 137 TYR A O 1
ATOM 1139 N N . TYR A 1 138 ? 7.979 9.683 -8.727 1.00 92.44 138 TYR A N 1
ATOM 1140 C CA . TYR A 1 138 ? 8.794 9.517 -9.921 1.00 92.44 138 TYR A CA 1
ATOM 1141 C C . TYR A 1 138 ? 7.942 9.540 -11.188 1.00 92.44 138 TYR A C 1
ATOM 1143 O O . TYR A 1 138 ? 6.805 9.053 -11.210 1.00 92.44 138 TYR A O 1
ATOM 1151 N N . ILE A 1 139 ? 8.528 10.054 -12.266 1.00 93.62 139 ILE A N 1
ATOM 1152 C CA . ILE A 1 139 ? 8.074 9.837 -13.637 1.00 93.62 139 ILE A CA 1
ATOM 1153 C C . ILE A 1 139 ? 8.863 8.667 -14.210 1.00 93.62 139 ILE A C 1
ATOM 1155 O O . ILE A 1 139 ? 10.088 8.711 -14.284 1.00 93.62 139 ILE A O 1
ATOM 1159 N N . GLY A 1 140 ? 8.161 7.610 -14.598 1.00 92.88 140 GLY A N 1
ATOM 1160 C CA . GLY A 1 140 ? 8.746 6.443 -15.241 1.00 92.88 140 GLY A CA 1
ATOM 1161 C C . GLY A 1 140 ? 8.714 6.537 -16.750 1.00 92.88 140 GLY A C 1
ATOM 1162 O O . GLY A 1 140 ? 7.667 6.829 -17.321 1.00 92.88 140 GLY A O 1
ATOM 1163 N N . TYR A 1 141 ? 9.828 6.196 -17.379 1.00 91.25 141 TYR A N 1
ATOM 1164 C CA . TYR A 1 141 ? 10.004 6.141 -18.820 1.00 91.25 141 TYR A CA 1
ATOM 1165 C C . TYR A 1 141 ? 10.414 4.727 -19.220 1.00 91.25 141 TYR A C 1
ATOM 1167 O O . TYR A 1 141 ? 11.373 4.173 -18.676 1.00 91.25 141 TYR A O 1
ATOM 1175 N N . TYR A 1 142 ? 9.708 4.148 -20.186 1.00 87.88 142 TYR A N 1
ATOM 1176 C CA . TYR A 1 142 ? 10.091 2.888 -20.821 1.00 87.88 142 TYR A CA 1
ATOM 1177 C C . TYR A 1 142 ? 9.512 2.806 -22.242 1.00 87.88 142 TYR A C 1
ATOM 1179 O O . TYR A 1 142 ? 8.720 3.651 -22.655 1.00 87.88 142 TYR A O 1
ATOM 1187 N N . VAL A 1 143 ? 9.948 1.812 -23.014 1.00 83.12 143 VAL A N 1
ATOM 1188 C CA . VAL A 1 143 ? 9.605 1.655 -24.438 1.00 83.12 143 VAL A CA 1
ATOM 1189 C C . VAL A 1 143 ? 8.745 0.409 -24.620 1.00 83.12 143 VAL A C 1
ATOM 1191 O O . VAL A 1 143 ? 9.096 -0.636 -24.078 1.00 83.12 143 VAL A O 1
ATOM 1194 N N . GLU A 1 144 ? 7.648 0.502 -25.378 1.00 72.56 144 GLU A N 1
ATOM 1195 C CA . GLU A 1 144 ? 6.784 -0.644 -25.731 1.00 72.56 144 GLU A CA 1
ATOM 1196 C C . GLU A 1 144 ? 7.171 -1.275 -27.071 1.00 72.56 144 GLU A C 1
ATOM 1198 O O . GLU A 1 144 ? 7.266 -2.491 -27.182 1.00 72.56 144 GLU A O 1
ATOM 1203 N N . ASP A 1 145 ? 7.472 -0.459 -28.073 1.00 65.38 145 ASP A N 1
ATOM 1204 C CA . ASP A 1 145 ? 8.050 -0.886 -29.350 1.00 65.38 145 ASP A CA 1
ATOM 1205 C C . ASP A 1 145 ? 9.014 0.206 -29.827 1.00 65.38 145 ASP A C 1
ATOM 1207 O O . ASP A 1 145 ? 8.922 1.326 -29.337 1.00 65.38 145 ASP A O 1
ATOM 1211 N N . ARG A 1 146 ? 9.932 -0.095 -30.757 1.00 59.62 146 ARG A N 1
ATOM 1212 C CA . ARG A 1 146 ? 11.133 0.663 -31.185 1.00 59.62 146 ARG A CA 1
ATOM 1213 C C . ARG A 1 146 ? 11.010 2.195 -31.284 1.00 59.62 146 ARG A C 1
ATOM 1215 O O . ARG A 1 146 ? 12.035 2.866 -31.332 1.00 59.62 146 ARG A O 1
ATOM 1222 N N . LYS A 1 147 ? 9.799 2.755 -31.350 1.00 62.12 147 LYS A N 1
ATOM 1223 C CA . LYS A 1 147 ? 9.520 4.199 -31.410 1.00 62.12 147 LYS A CA 1
ATOM 1224 C C . LYS A 1 147 ? 8.446 4.700 -30.431 1.00 62.12 147 LYS A C 1
ATOM 1226 O O . LYS A 1 147 ? 8.217 5.904 -30.379 1.00 62.12 147 LYS A O 1
ATOM 1231 N N . TYR A 1 148 ? 7.779 3.824 -29.679 1.00 74.06 148 TYR A N 1
ATOM 1232 C CA . TYR A 1 148 ? 6.683 4.187 -28.781 1.00 74.06 148 TYR A CA 1
ATOM 1233 C C . TYR A 1 148 ? 7.152 4.200 -27.325 1.00 74.06 148 TYR A C 1
ATOM 1235 O O . TYR A 1 148 ? 7.356 3.156 -26.698 1.00 74.06 148 TYR A O 1
ATOM 1243 N N . TYR A 1 149 ? 7.341 5.413 -26.813 1.00 79.75 149 TYR A N 1
ATOM 1244 C CA . TYR A 1 149 ? 7.717 5.668 -25.431 1.00 79.75 149 TYR A CA 1
ATOM 1245 C C . TYR A 1 149 ? 6.481 5.867 -24.574 1.00 79.75 149 TYR A C 1
ATOM 1247 O O . TYR A 1 149 ? 5.524 6.529 -24.974 1.00 79.75 149 TYR A O 1
ATOM 1255 N N . ILE A 1 150 ? 6.547 5.332 -23.365 1.00 81.94 150 ILE A N 1
ATOM 1256 C CA . ILE A 1 150 ? 5.478 5.406 -22.389 1.00 81.94 150 ILE A CA 1
ATOM 1257 C C . ILE A 1 150 ? 5.982 6.149 -21.167 1.00 81.94 150 ILE A C 1
ATOM 1259 O O . ILE A 1 150 ? 7.035 5.823 -20.611 1.00 81.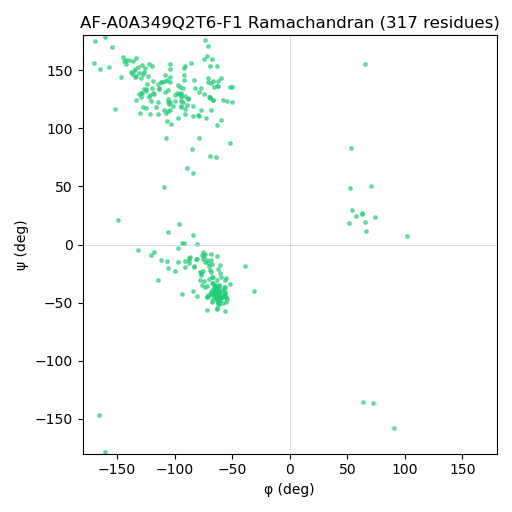94 150 ILE A O 1
ATOM 1263 N N . LYS A 1 151 ? 5.184 7.131 -20.744 1.00 88.06 151 LYS A N 1
ATOM 1264 C CA . LYS A 1 151 ? 5.310 7.764 -19.439 1.00 88.06 151 LYS A CA 1
ATOM 1265 C C . LYS A 1 151 ? 4.415 7.045 -18.435 1.00 88.06 151 LYS A C 1
ATOM 1267 O O . LYS A 1 151 ? 3.333 6.554 -18.752 1.00 88.06 151 LYS A O 1
ATOM 1272 N N . SER A 1 152 ? 4.877 6.981 -17.201 1.00 90.12 152 SER A N 1
ATOM 1273 C CA . SER A 1 152 ? 4.147 6.384 -16.090 1.00 90.12 152 SER A CA 1
ATOM 1274 C C . SER A 1 152 ? 4.375 7.186 -14.821 1.00 90.12 152 SER A C 1
ATOM 1276 O O . SER A 1 152 ? 5.387 7.872 -14.688 1.00 90.12 152 SER A O 1
ATOM 1278 N N . LYS A 1 153 ? 3.441 7.104 -13.880 1.00 92.12 153 LYS A N 1
ATOM 1279 C CA . LYS A 1 153 ? 3.650 7.591 -12.518 1.00 92.12 153 LYS A CA 1
ATOM 1280 C C . LYS A 1 153 ? 4.116 6.431 -11.670 1.00 92.12 153 LYS A C 1
ATOM 1282 O O . LYS A 1 153 ? 3.480 5.380 -11.680 1.00 92.12 153 LYS A O 1
ATOM 1287 N N . PHE A 1 154 ? 5.193 6.620 -10.931 1.00 91.94 154 PHE A N 1
ATOM 1288 C CA . PHE A 1 154 ? 5.677 5.632 -9.984 1.00 91.94 154 PHE A CA 1
ATOM 1289 C C . PHE A 1 154 ? 5.859 6.295 -8.634 1.00 91.94 154 PHE A C 1
ATOM 1291 O O . PHE A 1 154 ? 6.625 7.246 -8.505 1.00 91.94 154 PHE A O 1
ATOM 1298 N N . THR A 1 155 ? 5.126 5.817 -7.641 1.00 89.75 155 THR A N 1
ATOM 1299 C CA . THR A 1 155 ? 5.099 6.439 -6.321 1.00 89.75 155 THR A CA 1
ATOM 1300 C C . THR A 1 155 ? 5.457 5.394 -5.287 1.00 89.75 155 THR A C 1
ATOM 1302 O O . THR A 1 155 ? 4.755 4.396 -5.136 1.00 89.75 155 THR A O 1
ATOM 1305 N N . ILE A 1 156 ? 6.567 5.605 -4.583 1.00 87.12 156 ILE A N 1
ATOM 1306 C CA . ILE A 1 156 ? 7.025 4.711 -3.520 1.00 87.12 156 ILE A CA 1
ATOM 1307 C C . ILE A 1 156 ? 6.507 5.249 -2.197 1.00 87.12 156 ILE A C 1
ATOM 1309 O O . ILE A 1 156 ? 6.750 6.399 -1.853 1.00 87.12 156 ILE A O 1
ATOM 1313 N N . HIS A 1 157 ? 5.834 4.398 -1.431 1.00 82.75 157 HIS A N 1
ATOM 1314 C CA . HIS A 1 157 ? 5.318 4.724 -0.110 1.00 82.75 157 HIS A CA 1
ATOM 1315 C C . HIS A 1 157 ? 6.145 4.014 0.962 1.00 82.75 157 HIS A C 1
ATOM 1317 O O . HIS A 1 157 ? 6.106 2.779 1.078 1.00 82.75 157 HIS A O 1
ATOM 1323 N N . LYS A 1 158 ? 6.871 4.798 1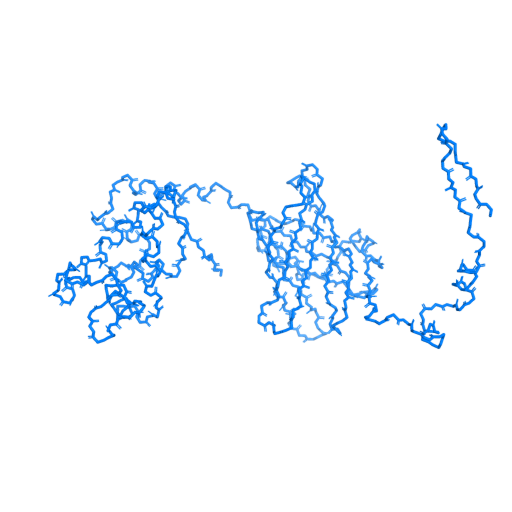.768 1.00 79.44 158 LYS A N 1
ATOM 1324 C CA . LYS A 1 158 ? 7.620 4.336 2.952 1.00 79.44 158 LYS A CA 1
ATOM 1325 C C . LYS A 1 158 ? 8.601 3.192 2.650 1.00 79.44 158 LYS A C 1
ATOM 1327 O O . LYS A 1 158 ? 8.776 2.310 3.488 1.00 79.44 158 LYS A O 1
ATOM 1332 N N . MET A 1 159 ? 9.140 3.132 1.426 1.00 76.88 159 MET A N 1
ATOM 1333 C CA . MET A 1 159 ? 9.976 2.029 0.907 1.00 76.88 159 MET A CA 1
ATOM 1334 C C . MET A 1 159 ? 9.377 0.617 1.073 1.00 76.88 159 MET A C 1
ATOM 1336 O O . MET A 1 159 ? 10.090 -0.382 1.010 1.00 76.88 159 MET A O 1
ATOM 1340 N N . LYS A 1 160 ? 8.061 0.506 1.289 1.00 77.94 160 LYS A N 1
ATOM 1341 C CA . LYS A 1 160 ? 7.367 -0.760 1.591 1.00 77.94 160 LYS A CA 1
ATOM 1342 C C . LYS A 1 160 ? 6.397 -1.174 0.498 1.00 77.94 160 LYS A C 1
ATOM 1344 O O . LYS A 1 160 ? 6.160 -2.362 0.291 1.00 77.94 160 LYS A O 1
ATOM 1349 N N . THR A 1 161 ? 5.818 -0.206 -0.193 1.00 82.56 161 THR A N 1
ATOM 1350 C CA . THR A 1 161 ? 4.859 -0.432 -1.277 1.00 82.56 161 THR A CA 1
ATOM 1351 C C . THR A 1 161 ? 5.060 0.613 -2.356 1.00 82.56 161 THR A C 1
ATOM 1353 O O . THR A 1 161 ? 5.566 1.692 -2.063 1.00 82.56 161 THR A O 1
ATOM 1356 N N . ALA A 1 162 ? 4.625 0.325 -3.576 1.00 87.50 162 ALA A N 1
ATOM 1357 C CA . ALA A 1 162 ? 4.613 1.300 -4.656 1.00 87.50 162 ALA A CA 1
ATOM 1358 C C . ALA A 1 162 ? 3.294 1.249 -5.429 1.00 87.50 162 ALA A C 1
ATOM 1360 O O . ALA A 1 162 ? 2.683 0.185 -5.541 1.00 87.50 162 ALA A O 1
ATOM 1361 N N . SER A 1 163 ? 2.861 2.381 -5.970 1.00 87.19 163 SER A N 1
ATOM 1362 C CA . SER A 1 163 ? 1.868 2.423 -7.040 1.00 87.19 163 SER A CA 1
ATOM 1363 C C . SER A 1 163 ? 2.567 2.712 -8.359 1.00 87.19 163 SER A C 1
ATOM 1365 O O . SER A 1 163 ? 3.493 3.521 -8.424 1.00 87.19 163 SER A O 1
ATOM 1367 N N . TRP A 1 164 ? 2.125 2.037 -9.413 1.00 88.12 164 TRP A N 1
ATOM 1368 C CA . TRP A 1 164 ? 2.615 2.273 -10.761 1.00 88.12 164 TRP A CA 1
ATOM 1369 C C . TRP A 1 164 ? 1.433 2.457 -11.704 1.00 88.12 164 TRP A C 1
ATOM 1371 O O . TRP A 1 164 ? 0.645 1.538 -11.912 1.00 88.12 164 TRP A O 1
ATOM 1381 N N . GLU A 1 165 ? 1.284 3.665 -12.235 1.00 86.19 165 GLU A N 1
ATOM 1382 C CA . GLU A 1 165 ? 0.229 4.028 -13.179 1.00 86.19 165 GLU A CA 1
ATOM 1383 C C . GLU A 1 165 ? 0.840 4.241 -14.555 1.00 86.19 165 GLU A C 1
ATOM 1385 O O . GLU A 1 165 ? 1.630 5.160 -14.765 1.00 86.19 165 GLU A O 1
ATOM 1390 N N . ILE A 1 166 ? 0.463 3.402 -15.506 1.00 82.81 166 ILE A N 1
ATOM 1391 C CA . ILE A 1 166 ? 0.952 3.467 -16.878 1.00 82.81 166 ILE A CA 1
ATOM 1392 C C . ILE A 1 166 ? -0.033 4.277 -17.718 1.00 82.81 166 ILE A C 1
ATOM 1394 O O . ILE A 1 166 ? -1.226 3.968 -17.709 1.00 82.81 166 ILE A O 1
ATOM 1398 N N . LEU A 1 167 ? 0.466 5.283 -18.447 1.00 76.31 167 LEU A N 1
ATOM 1399 C CA . LEU A 1 167 ? -0.343 6.116 -19.337 1.00 76.31 167 LEU A CA 1
ATOM 1400 C C . LEU A 1 167 ? -0.154 5.688 -20.788 1.00 76.31 167 LEU A C 1
ATOM 1402 O O . LEU A 1 167 ? 0.939 5.812 -21.342 1.00 76.31 167 LEU A O 1
ATOM 1406 N N . TYR A 1 168 ? -1.238 5.260 -21.428 1.00 72.44 168 TYR A N 1
ATOM 1407 C CA . TYR A 1 168 ? -1.246 5.001 -22.862 1.00 72.44 168 TYR A CA 1
ATOM 1408 C C . TYR A 1 168 ? -1.978 6.107 -23.611 1.00 72.44 168 TYR A C 1
ATOM 1410 O O . TYR A 1 168 ? -3.164 6.346 -23.389 1.00 72.44 168 TYR A O 1
ATOM 1418 N N . TRP A 1 169 ? -1.258 6.750 -24.528 1.00 64.44 169 TRP A N 1
ATOM 1419 C CA . TRP A 1 169 ? -1.806 7.757 -25.426 1.00 64.44 169 TRP A CA 1
ATOM 1420 C C . TRP A 1 169 ? -2.432 7.075 -26.638 1.00 64.44 169 TRP A C 1
ATOM 1422 O O . TRP A 1 169 ? -1.723 6.509 -27.476 1.00 64.44 169 TRP A O 1
ATOM 1432 N N . GLU A 1 170 ? -3.756 7.127 -26.730 1.00 60.91 170 GLU A N 1
ATOM 1433 C CA . GLU A 1 170 ? -4.488 6.730 -27.929 1.00 60.91 170 GLU A CA 1
ATOM 1434 C C . GLU A 1 170 ? -4.691 7.940 -28.839 1.00 60.91 170 GLU A C 1
ATOM 1436 O O . GLU A 1 170 ? -4.647 9.086 -28.397 1.00 60.91 170 GLU A O 1
ATOM 1441 N N . LYS A 1 171 ? -4.826 7.688 -30.144 1.00 47.09 171 LYS A N 1
ATOM 1442 C CA . LYS A 1 171 ? -4.588 8.699 -31.182 1.00 47.09 171 LYS A CA 1
ATOM 1443 C C . LYS A 1 171 ? -5.532 9.912 -31.100 1.00 47.09 171 LYS A C 1
ATOM 1445 O O . LYS A 1 171 ? -5.147 10.955 -31.611 1.00 47.09 171 LYS A O 1
ATOM 1450 N N . GLU A 1 172 ? -6.696 9.800 -30.445 1.00 47.00 172 GLU A N 1
ATOM 1451 C CA . GLU A 1 172 ? -7.729 10.856 -30.382 1.00 47.00 172 GLU A CA 1
ATOM 1452 C C . GLU A 1 172 ? -8.575 10.866 -29.079 1.00 47.00 172 GLU A C 1
ATOM 1454 O O . GLU A 1 172 ? -9.674 11.412 -29.064 1.00 47.00 172 GLU A O 1
ATOM 1459 N N . LEU A 1 173 ? -8.098 10.271 -27.975 1.00 51.31 173 LEU A N 1
ATOM 1460 C CA . LEU A 1 173 ? -8.851 10.162 -26.708 1.00 51.31 173 LEU A CA 1
ATOM 1461 C C . LEU A 1 173 ? -7.998 10.532 -25.484 1.00 51.31 173 LEU A C 1
ATOM 1463 O O . LEU A 1 173 ? -6.767 10.502 -25.540 1.00 51.31 173 LEU A O 1
ATOM 1467 N N . GLU A 1 174 ? -8.667 10.849 -24.368 1.00 60.72 174 GLU A N 1
ATOM 1468 C CA . GLU A 1 174 ? -8.037 10.939 -23.042 1.00 60.72 174 GLU A CA 1
ATOM 1469 C C . GLU A 1 174 ? -7.208 9.668 -22.760 1.00 60.72 174 GLU A C 1
ATOM 1471 O O . GLU A 1 174 ? -7.675 8.557 -23.038 1.00 60.72 174 GLU A O 1
ATOM 1476 N N . PRO A 1 175 ? -5.976 9.791 -22.231 1.00 65.06 175 PRO A N 1
ATOM 1477 C CA . PRO A 1 175 ? -5.096 8.651 -22.030 1.00 65.06 175 PRO A CA 1
ATOM 1478 C C . PRO A 1 175 ? -5.698 7.640 -21.050 1.00 65.06 175 PRO A C 1
ATOM 1480 O O . PRO A 1 175 ? -6.200 7.990 -19.981 1.00 65.06 175 PRO A O 1
ATOM 1483 N N . SER A 1 176 ? -5.586 6.357 -21.393 1.00 66.50 176 SER A N 1
ATOM 1484 C CA . SER A 1 176 ? -6.007 5.269 -20.509 1.00 66.50 176 SER A CA 1
ATOM 1485 C C . SER A 1 176 ? -4.954 5.012 -19.431 1.00 66.50 176 SER A C 1
ATOM 1487 O O . SER A 1 176 ? -3.769 4.850 -19.739 1.00 66.50 176 SER A O 1
ATOM 1489 N N . PHE A 1 177 ? -5.400 4.926 -18.174 1.00 70.38 177 PHE A N 1
ATOM 1490 C CA . PHE A 1 177 ? -4.555 4.628 -17.016 1.00 70.38 177 PHE A CA 1
ATOM 1491 C C . PHE A 1 177 ? -4.670 3.157 -16.624 1.00 70.38 177 PHE A C 1
ATOM 1493 O O . PHE A 1 177 ? -5.766 2.644 -16.400 1.00 70.38 177 PHE A O 1
ATOM 1500 N N . TYR A 1 178 ? -3.525 2.494 -16.478 1.00 73.25 178 TYR A N 1
ATOM 1501 C CA . TYR A 1 178 ? -3.449 1.156 -15.898 1.00 73.25 178 TYR A CA 1
ATOM 1502 C C . TYR A 1 178 ? -2.687 1.216 -14.588 1.00 73.25 178 TYR A C 1
ATOM 1504 O O . TYR A 1 178 ? -1.481 1.463 -14.578 1.00 73.25 178 TYR A O 1
ATOM 1512 N N . THR A 1 179 ? -3.403 0.974 -13.495 1.00 77.31 179 THR A N 1
ATOM 1513 C CA . THR A 1 179 ? -2.852 1.042 -12.144 1.00 77.31 179 THR A CA 1
ATOM 1514 C C . THR A 1 179 ? -2.440 -0.337 -11.658 1.00 77.31 179 THR A C 1
ATOM 1516 O O . THR A 1 179 ? -3.218 -1.294 -11.676 1.00 77.31 179 THR A O 1
ATOM 1519 N N . TYR A 1 180 ? -1.212 -0.408 -11.172 1.00 77.75 180 TYR A N 1
ATOM 1520 C CA . TYR A 1 180 ? -0.635 -1.561 -10.517 1.00 77.75 180 TYR A CA 1
ATOM 1521 C C . TYR A 1 180 ? -0.257 -1.197 -9.087 1.00 77.75 180 TYR A C 1
ATOM 1523 O O . TYR A 1 180 ? 0.267 -0.113 -8.819 1.00 77.75 180 TYR A O 1
ATOM 1531 N N . LEU A 1 181 ? -0.487 -2.130 -8.166 1.00 78.00 181 LEU A N 1
ATOM 1532 C CA . LEU A 1 181 ? -0.091 -1.980 -6.770 1.00 78.00 181 LEU A CA 1
ATOM 1533 C C . LEU A 1 181 ? 0.979 -3.005 -6.429 1.00 78.00 181 LEU A C 1
ATOM 1535 O O . LEU A 1 181 ? 0.784 -4.209 -6.597 1.00 78.00 181 LEU A O 1
ATOM 1539 N N . GLY A 1 182 ? 2.112 -2.490 -5.967 1.00 76.19 182 GLY A N 1
ATOM 1540 C CA . GLY A 1 182 ? 3.331 -3.237 -5.737 1.00 76.19 182 GLY A CA 1
ATOM 1541 C C . GLY A 1 182 ? 3.683 -3.360 -4.265 1.00 76.19 182 GLY A C 1
ATOM 1542 O O . GLY A 1 182 ? 3.573 -2.396 -3.502 1.00 76.19 182 GLY A O 1
ATOM 1543 N N . LYS A 1 183 ? 4.159 -4.537 -3.861 1.00 81.50 183 LYS A N 1
ATOM 1544 C CA . LYS A 1 183 ? 4.859 -4.722 -2.582 1.00 81.50 183 LYS A CA 1
ATOM 1545 C C . LYS A 1 183 ? 6.358 -4.632 -2.812 1.00 81.50 183 LYS A C 1
ATOM 1547 O O . LYS A 1 183 ? 6.866 -5.235 -3.753 1.00 81.50 183 LYS A O 1
ATOM 1552 N N . CYS A 1 184 ? 7.043 -3.903 -1.940 1.00 81.56 184 CYS A N 1
ATOM 1553 C CA . CYS A 1 184 ? 8.493 -3.853 -1.926 1.00 81.56 184 CYS A CA 1
ATOM 1554 C C . CYS A 1 184 ? 9.052 -5.124 -1.284 1.00 81.56 184 CYS A C 1
ATOM 1556 O O . CYS A 1 184 ? 8.594 -5.555 -0.223 1.00 81.56 184 CYS A O 1
ATOM 1558 N N . VAL A 1 185 ? 10.065 -5.688 -1.922 1.00 79.44 185 VAL A N 1
ATOM 1559 C CA . VAL A 1 185 ? 10.930 -6.728 -1.387 1.00 79.44 185 VAL A CA 1
ATOM 1560 C C . VAL A 1 185 ? 12.339 -6.158 -1.431 1.00 79.44 185 VAL A C 1
ATOM 1562 O O . VAL A 1 185 ? 12.882 -5.899 -2.506 1.00 79.44 185 VAL A O 1
ATOM 1565 N N . SER A 1 186 ? 12.915 -5.916 -0.255 1.00 67.50 186 SER A N 1
ATOM 1566 C CA . SER A 1 186 ? 14.292 -5.436 -0.165 1.00 67.50 186 SER A CA 1
ATOM 1567 C C . SER A 1 186 ? 15.239 -6.529 -0.658 1.00 67.50 186 SER A C 1
ATOM 1569 O O . SER A 1 186 ? 15.202 -7.655 -0.159 1.00 67.50 186 SER A O 1
ATOM 1571 N N . THR A 1 187 ? 16.068 -6.203 -1.649 1.00 63.62 187 THR A N 1
ATOM 1572 C CA . THR A 1 187 ? 17.049 -7.114 -2.256 1.00 63.62 187 THR A CA 1
ATOM 1573 C C . THR A 1 187 ? 18.472 -6.712 -1.866 1.00 63.62 187 THR A C 1
ATOM 1575 O O . THR A 1 187 ? 19.349 -6.574 -2.715 1.00 63.62 187 THR A O 1
ATOM 1578 N N . GLY A 1 188 ? 18.692 -6.507 -0.564 1.00 66.00 188 GLY A N 1
ATOM 1579 C CA . GLY A 1 188 ? 19.966 -6.049 -0.003 1.00 66.00 188 GLY A CA 1
ATOM 1580 C C . GLY A 1 188 ? 20.061 -4.524 0.087 1.00 66.00 188 GLY A C 1
ATOM 1581 O O . GLY A 1 188 ? 19.049 -3.832 0.135 1.00 66.00 188 GLY A O 1
ATOM 1582 N N . GLU A 1 189 ? 21.285 -3.994 0.136 1.00 69.94 189 GLU A N 1
ATOM 1583 C CA . GLU A 1 189 ? 21.521 -2.560 0.379 1.00 69.94 189 GLU A CA 1
ATOM 1584 C C . GLU A 1 189 ? 21.513 -1.696 -0.890 1.00 69.94 189 GLU A C 1
ATOM 1586 O O . GLU A 1 189 ? 21.430 -0.477 -0.775 1.00 69.94 189 GLU A O 1
ATOM 1591 N N . SER A 1 190 ? 21.570 -2.295 -2.086 1.00 79.00 190 SER A N 1
ATOM 1592 C CA . SER A 1 190 ? 21.829 -1.578 -3.347 1.00 79.00 190 SER A CA 1
ATOM 1593 C C . SER A 1 190 ? 20.717 -1.637 -4.395 1.00 79.00 190 SER A C 1
ATOM 1595 O O . SER A 1 190 ? 20.811 -0.956 -5.429 1.00 79.00 190 SER A O 1
ATOM 1597 N N . ALA A 1 191 ? 19.673 -2.431 -4.148 1.00 82.81 191 ALA A N 1
ATOM 1598 C CA . ALA A 1 191 ? 18.574 -2.637 -5.080 1.00 82.81 191 ALA A CA 1
ATOM 1599 C C . ALA A 1 191 ? 17.230 -2.847 -4.369 1.00 82.81 191 ALA A C 1
ATOM 1601 O O . ALA A 1 191 ? 17.156 -3.486 -3.317 1.00 82.81 191 ALA A O 1
ATOM 1602 N N . LEU A 1 192 ? 16.159 -2.332 -4.974 1.00 85.12 192 LEU A N 1
ATOM 1603 C CA . LEU A 1 192 ? 14.782 -2.432 -4.488 1.00 85.12 192 LEU A CA 1
ATOM 1604 C C . LEU A 1 192 ? 13.925 -3.130 -5.534 1.00 85.12 192 LEU A C 1
ATOM 1606 O O . LEU A 1 192 ? 13.818 -2.668 -6.669 1.00 85.12 192 LEU A O 1
ATOM 1610 N N . SER A 1 193 ? 13.273 -4.213 -5.129 1.00 86.88 193 SER A N 1
ATOM 1611 C CA . SER A 1 193 ? 12.391 -4.978 -6.000 1.00 86.88 193 SER A CA 1
ATOM 1612 C C . SER A 1 193 ? 10.929 -4.750 -5.637 1.00 86.88 193 SER A C 1
ATOM 1614 O O . SER A 1 193 ? 10.570 -4.683 -4.464 1.00 86.88 193 SER A O 1
ATOM 1616 N N . PHE A 1 194 ? 10.063 -4.675 -6.639 1.00 85.19 194 PHE A N 1
ATOM 1617 C CA . PHE A 1 194 ? 8.631 -4.478 -6.484 1.00 85.19 194 PHE A CA 1
ATOM 1618 C C . PHE A 1 194 ? 7.863 -5.519 -7.289 1.00 85.19 194 PHE A C 1
ATOM 1620 O O . PHE A 1 194 ? 8.068 -5.662 -8.494 1.00 85.19 194 PHE A O 1
ATOM 1627 N N . TYR A 1 195 ? 6.948 -6.210 -6.613 1.00 84.31 195 TYR A N 1
ATOM 1628 C CA . TYR A 1 195 ? 6.030 -7.173 -7.218 1.00 84.31 195 TYR A CA 1
ATOM 1629 C C . TYR A 1 195 ? 4.641 -6.563 -7.285 1.00 84.31 195 TYR A C 1
ATOM 1631 O O . TYR A 1 195 ? 4.042 -6.281 -6.244 1.00 84.31 195 TYR A O 1
ATOM 1639 N N . PHE A 1 196 ? 4.163 -6.347 -8.501 1.00 78.56 196 PHE A N 1
ATOM 1640 C CA . PHE A 1 196 ? 2.944 -5.641 -8.848 1.00 78.56 196 PHE A CA 1
ATOM 1641 C C . PHE A 1 196 ? 1.843 -6.591 -9.288 1.00 78.56 196 PHE A C 1
ATOM 1643 O O . PHE A 1 196 ? 2.047 -7.400 -10.189 1.00 78.56 196 PHE A O 1
ATOM 1650 N N . ASN A 1 197 ? 0.645 -6.386 -8.744 1.00 72.19 197 ASN A N 1
ATOM 1651 C CA . ASN A 1 197 ? -0.563 -7.074 -9.189 1.00 72.19 197 ASN A CA 1
ATOM 1652 C C . ASN A 1 197 ? -1.537 -6.059 -9.799 1.00 72.19 197 ASN A C 1
ATOM 1654 O O . ASN A 1 197 ? -1.718 -4.960 -9.263 1.00 72.19 197 ASN A O 1
ATOM 1658 N N . LYS A 1 198 ? -2.169 -6.428 -10.919 1.00 66.19 198 LYS A N 1
ATOM 1659 C CA . LYS A 1 198 ? -3.217 -5.623 -11.558 1.00 66.19 198 LYS A CA 1
ATOM 1660 C C . LYS A 1 198 ? -4.517 -5.717 -10.750 1.00 66.19 198 LYS A C 1
ATOM 1662 O O . LYS A 1 198 ? -4.976 -6.822 -10.461 1.00 66.19 198 LYS A O 1
ATOM 1667 N N . GLU A 1 199 ? -5.135 -4.584 -10.411 1.00 55.09 199 GLU A N 1
ATOM 1668 C CA . GLU A 1 199 ? -6.467 -4.593 -9.788 1.00 55.09 199 GLU A CA 1
ATOM 1669 C C . GLU A 1 199 ? -7.509 -5.198 -10.756 1.00 55.09 199 GLU A C 1
ATOM 1671 O O . GLU A 1 199 ? -7.515 -4.901 -11.951 1.00 55.09 199 GLU A O 1
ATOM 1676 N N . ASN A 1 200 ? -8.385 -6.067 -10.237 1.00 48.25 200 ASN A N 1
ATOM 1677 C CA . ASN A 1 200 ? -9.529 -6.670 -10.943 1.00 48.25 200 ASN A CA 1
ATOM 1678 C C . ASN A 1 200 ? -9.225 -7.572 -12.160 1.00 48.25 200 ASN A C 1
ATOM 1680 O O . ASN A 1 200 ? -10.081 -7.737 -13.027 1.00 48.25 200 ASN A O 1
ATOM 1684 N N . SER A 1 201 ? -8.050 -8.199 -12.238 1.00 46.25 201 SER A N 1
ATOM 1685 C CA . SER A 1 201 ? -7.749 -9.175 -13.297 1.00 46.25 201 SER A CA 1
ATOM 1686 C C . SER A 1 201 ? -7.811 -10.611 -12.769 1.00 46.25 201 SER A C 1
ATOM 1688 O O . SER A 1 201 ? -7.070 -10.961 -11.857 1.00 46.25 201 SER A O 1
ATOM 1690 N N . SER A 1 202 ? -8.658 -11.457 -13.367 1.00 40.12 202 SER A N 1
ATOM 1691 C CA . SER A 1 202 ? -8.651 -12.920 -13.167 1.00 40.12 202 SER A CA 1
ATOM 1692 C C . SER A 1 202 ? -7.449 -13.606 -13.830 1.00 40.12 202 SER A C 1
ATOM 1694 O O . SER A 1 202 ? -7.158 -14.767 -13.555 1.00 40.12 202 SER A O 1
ATOM 1696 N N . LEU A 1 203 ? -6.740 -12.882 -14.700 1.00 43.28 203 LEU A N 1
ATOM 1697 C CA . LEU A 1 203 ? -5.463 -13.277 -15.278 1.00 43.28 203 LEU A CA 1
ATOM 1698 C C . LEU A 1 203 ? -4.345 -12.666 -14.428 1.00 43.28 203 LEU A C 1
ATOM 1700 O O . LEU A 1 203 ? -4.306 -11.441 -14.277 1.00 43.28 203 LEU A O 1
ATOM 1704 N N . ASN A 1 204 ? -3.440 -13.493 -13.904 1.00 49.81 204 ASN A N 1
ATOM 1705 C CA . ASN A 1 204 ? -2.232 -13.075 -13.183 1.00 49.81 204 ASN A CA 1
ATOM 1706 C C . ASN A 1 204 ? -1.289 -12.293 -14.117 1.00 49.81 204 ASN A C 1
ATOM 1708 O O . ASN A 1 204 ? -0.278 -12.808 -14.582 1.00 49.81 204 ASN A O 1
ATOM 1712 N N . LYS A 1 205 ? -1.624 -11.036 -14.428 1.00 58.78 205 LYS A N 1
ATOM 1713 C CA . LYS A 1 205 ? -0.722 -10.082 -15.086 1.00 58.78 205 LYS A CA 1
ATOM 1714 C C . LYS A 1 205 ? 0.146 -9.428 -14.022 1.00 58.78 205 LYS A C 1
ATOM 1716 O O . LYS A 1 205 ? 0.041 -8.229 -13.762 1.00 58.78 205 LYS A O 1
ATOM 1721 N N . GLU A 1 206 ? 0.915 -10.268 -13.346 1.00 72.62 206 GLU A N 1
ATOM 1722 C CA . GLU A 1 206 ? 1.911 -9.827 -12.386 1.00 72.62 206 GLU A CA 1
ATOM 1723 C C . GLU A 1 206 ? 3.026 -9.114 -13.149 1.00 72.62 206 GLU A C 1
ATOM 1725 O O . GLU A 1 206 ? 3.415 -9.518 -14.248 1.00 72.62 206 GLU A O 1
ATOM 1730 N N . CYS A 1 207 ? 3.504 -8.013 -12.590 1.00 80.00 207 CYS A N 1
ATOM 1731 C CA . CYS A 1 207 ? 4.652 -7.304 -13.114 1.00 80.00 207 CYS A CA 1
ATOM 1732 C C . CYS A 1 207 ? 5.709 -7.197 -12.024 1.00 80.00 207 CYS A C 1
ATOM 1734 O O . CYS A 1 207 ? 5.409 -7.065 -10.841 1.00 80.00 207 CYS A O 1
ATOM 1736 N N . PHE A 1 208 ? 6.962 -7.263 -12.425 1.00 86.25 208 PHE A N 1
ATOM 1737 C CA . PHE A 1 208 ? 8.100 -7.130 -11.548 1.00 86.25 208 PHE A CA 1
ATOM 1738 C C . PHE A 1 208 ? 8.928 -5.934 -11.994 1.00 86.25 208 PHE A C 1
ATOM 1740 O O . PHE A 1 208 ? 9.204 -5.787 -13.181 1.00 86.25 208 PHE A O 1
ATOM 1747 N N . VAL A 1 209 ? 9.343 -5.097 -11.048 1.00 88.69 209 VAL A N 1
ATOM 1748 C CA . VAL A 1 209 ? 10.269 -3.984 -11.280 1.00 88.69 209 VAL A CA 1
ATOM 1749 C C . VAL A 1 209 ? 11.415 -4.099 -10.295 1.00 88.69 209 VAL A C 1
ATOM 1751 O O . VAL A 1 209 ? 11.185 -4.268 -9.103 1.00 88.69 209 VAL A O 1
ATOM 1754 N N . ASN A 1 210 ? 12.644 -3.954 -10.772 1.00 89.31 210 ASN A N 1
ATOM 1755 C CA . ASN A 1 210 ? 13.832 -3.881 -9.933 1.00 89.31 210 ASN A CA 1
ATOM 1756 C C . ASN A 1 210 ? 14.573 -2.570 -10.199 1.00 89.31 210 ASN A C 1
ATOM 1758 O O . ASN A 1 210 ? 14.863 -2.245 -11.352 1.00 89.31 210 ASN A O 1
ATOM 1762 N N . LEU A 1 211 ? 14.844 -1.817 -9.136 1.00 88.31 211 LEU A N 1
ATOM 1763 C CA . LEU A 1 211 ? 15.530 -0.532 -9.151 1.00 88.31 211 LEU A CA 1
ATOM 1764 C C . LEU A 1 211 ? 16.925 -0.672 -8.570 1.00 88.31 211 LEU A C 1
ATOM 1766 O O . LEU A 1 211 ? 17.086 -1.152 -7.451 1.00 88.31 211 LEU A O 1
ATOM 1770 N N . PHE A 1 212 ? 17.916 -0.148 -9.281 1.00 83.50 212 PHE A N 1
ATOM 1771 C CA . PHE A 1 212 ? 19.300 -0.119 -8.832 1.00 83.50 212 PHE A CA 1
ATOM 1772 C C . PHE A 1 212 ? 19.657 1.288 -8.361 1.00 83.50 212 PHE A C 1
ATOM 1774 O O . PHE A 1 212 ? 19.695 2.233 -9.152 1.00 83.50 212 PHE A O 1
ATOM 1781 N N . TYR A 1 213 ? 19.955 1.433 -7.071 1.00 77.12 213 TYR A N 1
ATOM 1782 C CA . TYR A 1 213 ? 20.326 2.721 -6.482 1.00 77.12 213 TYR A CA 1
ATOM 1783 C C . TYR A 1 213 ? 21.718 2.718 -5.837 1.00 77.12 213 TYR A C 1
ATOM 1785 O O . TYR A 1 213 ? 22.261 3.796 -5.587 1.00 77.12 213 TYR A O 1
ATOM 1793 N N . GLY A 1 214 ? 22.377 1.565 -5.687 1.00 75.75 214 GLY A N 1
ATOM 1794 C CA . GLY A 1 214 ? 23.718 1.498 -5.095 1.00 75.75 214 GLY A CA 1
ATOM 1795 C C . GLY A 1 214 ? 23.698 1.966 -3.638 1.00 75.75 214 GLY A C 1
ATOM 1796 O O . GLY A 1 214 ? 22.794 1.615 -2.899 1.00 75.75 214 GLY A O 1
ATOM 1797 N N . ASN A 1 215 ? 24.658 2.792 -3.225 1.00 67.38 215 ASN A N 1
ATOM 1798 C CA . ASN A 1 215 ? 24.840 3.099 -1.800 1.00 67.38 215 ASN A CA 1
ATOM 1799 C C . ASN A 1 215 ? 23.837 4.121 -1.231 1.00 67.38 215 ASN A C 1
ATOM 1801 O O . ASN A 1 215 ? 23.632 4.152 -0.023 1.00 67.38 215 ASN A O 1
ATOM 1805 N N . ASN A 1 216 ? 23.239 4.989 -2.060 1.00 68.31 216 ASN A N 1
ATOM 1806 C CA . ASN A 1 216 ? 22.268 5.976 -1.579 1.00 68.31 216 ASN A CA 1
ATOM 1807 C C . ASN A 1 216 ? 21.252 6.362 -2.662 1.00 68.31 216 ASN A C 1
ATOM 1809 O O . ASN A 1 216 ? 21.604 6.935 -3.693 1.00 68.31 216 ASN A O 1
ATOM 1813 N N . MET A 1 217 ? 19.981 6.049 -2.412 1.00 72.00 217 MET A N 1
ATOM 1814 C CA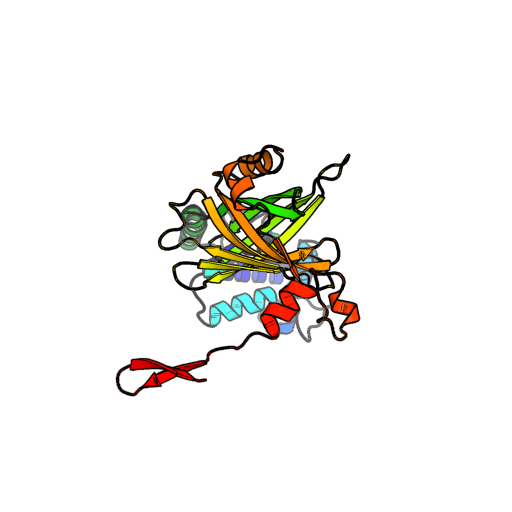 . MET A 1 217 ? 18.866 6.372 -3.303 1.00 72.00 217 MET A CA 1
ATOM 1815 C C . MET A 1 217 ? 18.463 7.847 -3.227 1.00 72.00 217 MET A C 1
ATOM 1817 O O . MET A 1 217 ? 18.099 8.427 -4.244 1.00 72.00 217 MET A O 1
ATOM 1821 N N . LYS A 1 218 ? 18.562 8.470 -2.045 1.00 65.81 218 LYS A N 1
ATOM 1822 C CA . LYS A 1 218 ? 18.046 9.828 -1.793 1.00 65.81 218 LYS A CA 1
ATOM 1823 C C . LYS A 1 218 ? 18.818 10.924 -2.524 1.00 65.81 218 LYS A C 1
ATOM 1825 O O . LYS A 1 218 ? 18.297 12.011 -2.725 1.00 65.81 218 LYS A O 1
ATOM 1830 N N . THR A 1 219 ? 20.060 10.649 -2.909 1.00 66.38 219 THR A N 1
ATOM 1831 C CA . THR A 1 219 ? 20.918 11.601 -3.626 1.00 66.38 219 THR A CA 1
ATOM 1832 C C . THR A 1 219 ? 20.840 11.441 -5.143 1.00 66.38 219 THR A C 1
ATOM 1834 O O . THR A 1 219 ? 21.540 12.150 -5.865 1.00 66.38 219 THR A O 1
ATOM 1837 N N . LYS A 1 220 ? 20.020 10.507 -5.646 1.00 72.00 220 LYS A N 1
ATOM 1838 C CA . LYS A 1 220 ? 19.918 10.202 -7.072 1.00 72.00 220 LYS A CA 1
ATOM 1839 C C . LYS A 1 220 ? 18.608 10.742 -7.647 1.00 72.00 220 LYS A C 1
ATOM 1841 O O . LYS A 1 220 ? 17.571 10.116 -7.451 1.00 72.00 220 LYS A O 1
ATOM 1846 N N . PRO A 1 221 ? 18.651 11.833 -8.434 1.00 82.69 221 PRO A N 1
ATOM 1847 C CA . PRO A 1 221 ? 17.453 12.376 -9.076 1.00 82.69 221 PRO A CA 1
ATOM 1848 C C . PRO A 1 221 ? 16.891 11.439 -10.155 1.00 82.69 221 PRO A C 1
ATOM 1850 O O . PRO A 1 221 ? 15.748 11.587 -10.576 1.00 82.69 221 PRO A O 1
ATOM 1853 N N . VAL A 1 222 ? 17.692 10.473 -10.617 1.00 89.62 222 VAL A N 1
ATOM 1854 C CA . VAL A 1 222 ? 17.296 9.476 -11.609 1.00 89.62 222 VAL A CA 1
ATOM 1855 C C . VAL A 1 222 ? 17.681 8.085 -11.121 1.00 89.62 222 VAL A C 1
ATOM 1857 O O . VAL A 1 222 ? 18.834 7.836 -10.760 1.00 89.62 222 VAL A O 1
ATOM 1860 N N . LEU A 1 223 ? 16.718 7.169 -11.152 1.00 90.56 223 LEU A N 1
ATOM 1861 C CA . LEU A 1 223 ? 16.901 5.753 -10.869 1.00 90.56 223 LEU A CA 1
ATOM 1862 C C . LEU A 1 223 ? 16.796 4.947 -12.157 1.00 90.56 223 LEU A C 1
ATOM 1864 O O . LEU A 1 223 ? 15.955 5.207 -13.018 1.00 90.56 223 LEU A O 1
ATOM 1868 N N . LEU A 1 224 ? 17.657 3.944 -12.269 1.00 91.88 224 LEU A N 1
ATOM 1869 C CA . LEU A 1 224 ? 17.662 3.006 -13.381 1.00 91.88 224 LEU A CA 1
ATOM 1870 C C . LEU A 1 224 ? 17.153 1.662 -12.887 1.00 91.88 224 LEU A C 1
ATOM 1872 O O . LEU A 1 224 ? 17.405 1.264 -11.748 1.00 91.88 224 LEU A O 1
ATOM 1876 N N . GLY A 1 225 ? 16.456 0.947 -13.755 1.00 91.62 225 GLY A N 1
ATOM 1877 C CA . GLY A 1 225 ? 15.885 -0.332 -13.388 1.00 91.62 225 GLY A CA 1
ATOM 1878 C C . GLY A 1 225 ? 15.545 -1.202 -14.578 1.00 91.62 225 GLY A C 1
ATOM 1879 O O . GLY A 1 225 ? 15.708 -0.820 -15.740 1.00 91.62 225 GLY A O 1
ATOM 1880 N N . ALA A 1 226 ? 15.057 -2.388 -14.254 1.00 91.94 226 ALA A N 1
ATOM 1881 C CA . ALA A 1 226 ? 14.513 -3.338 -15.203 1.00 91.94 226 ALA A CA 1
ATOM 1882 C C . ALA A 1 226 ? 13.099 -3.729 -14.783 1.00 91.94 226 ALA A C 1
ATOM 1884 O O . ALA A 1 226 ? 12.770 -3.717 -13.596 1.00 91.94 226 ALA A O 1
ATOM 1885 N N . TYR A 1 227 ? 12.274 -4.095 -15.756 1.00 90.69 227 TYR A N 1
ATOM 1886 C CA . TYR A 1 227 ? 10.950 -4.644 -15.517 1.00 90.69 227 TYR A CA 1
ATOM 1887 C C . TYR A 1 227 ? 10.740 -5.950 -16.279 1.00 90.69 227 TYR A C 1
ATOM 1889 O O . TYR A 1 227 ? 11.359 -6.186 -17.317 1.00 90.69 227 TYR A O 1
ATOM 1897 N N . CYS A 1 228 ? 9.841 -6.776 -15.754 1.00 88.06 228 CYS A N 1
ATOM 1898 C CA . CYS A 1 228 ? 9.279 -7.950 -16.405 1.00 88.06 228 CYS A CA 1
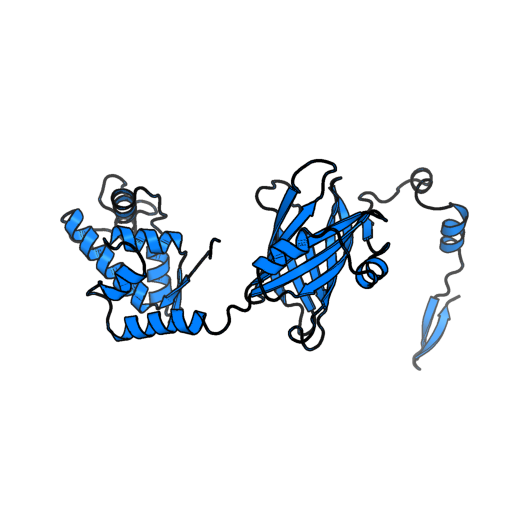ATOM 1899 C C . CYS A 1 228 ? 7.757 -7.874 -16.291 1.00 88.06 228 CYS A C 1
ATOM 1901 O O . CYS A 1 228 ? 7.235 -7.630 -15.207 1.00 88.06 228 CYS A O 1
ATOM 1903 N N . GLY A 1 229 ? 7.033 -8.049 -17.388 1.00 85.06 229 GLY A N 1
ATOM 1904 C CA . GLY A 1 229 ? 5.576 -7.963 -17.402 1.00 85.06 229 GLY A CA 1
ATOM 1905 C C . GLY A 1 229 ? 4.996 -8.537 -18.684 1.00 85.06 229 GLY A C 1
ATOM 1906 O O . GLY A 1 229 ? 5.561 -9.459 -19.265 1.00 85.06 229 GLY A O 1
ATOM 1907 N N . PHE A 1 230 ? 3.885 -7.968 -19.148 1.00 78.62 230 PHE A N 1
ATOM 1908 C CA . PHE A 1 230 ? 3.195 -8.421 -20.355 1.00 78.62 230 PHE A CA 1
ATOM 1909 C C . PHE A 1 230 ? 2.921 -7.258 -21.312 1.00 78.62 230 PHE A C 1
ATOM 1911 O O . PHE A 1 230 ? 2.600 -6.153 -20.877 1.00 78.62 230 PHE A O 1
ATOM 1918 N N . SER A 1 231 ? 3.021 -7.510 -22.618 1.00 75.69 231 SER A N 1
ATOM 1919 C CA . SER A 1 231 ? 2.614 -6.564 -23.662 1.00 75.69 231 SER A CA 1
ATOM 1920 C C . SER A 1 231 ? 1.087 -6.421 -23.740 1.00 75.69 231 SER A C 1
ATOM 1922 O O . SER A 1 231 ? 0.339 -7.218 -23.161 1.00 75.69 231 SER A O 1
ATOM 1924 N N . ARG A 1 232 ? 0.593 -5.447 -24.524 1.00 69.81 232 ARG A N 1
ATOM 1925 C CA . ARG A 1 232 ? -0.836 -5.353 -24.899 1.00 69.81 232 ARG A CA 1
ATOM 1926 C C . ARG A 1 232 ? -1.380 -6.657 -25.492 1.00 69.81 232 ARG A C 1
ATOM 1928 O O . ARG A 1 232 ? -2.518 -7.020 -25.212 1.00 69.81 232 ARG A O 1
ATOM 1935 N N . ASN A 1 233 ? -0.540 -7.387 -26.226 1.00 71.44 233 ASN A N 1
ATOM 1936 C CA . ASN A 1 233 ? -0.869 -8.677 -26.839 1.00 71.44 233 ASN A CA 1
ATOM 1937 C C . ASN A 1 233 ? -0.710 -9.862 -25.873 1.00 71.44 233 ASN A C 1
ATOM 1939 O O . ASN A 1 233 ? -0.819 -11.010 -26.285 1.00 71.44 233 ASN A O 1
ATOM 1943 N N . ASN A 1 234 ? -0.470 -9.593 -24.587 1.00 73.00 234 ASN A N 1
ATOM 1944 C CA . ASN A 1 234 ? -0.310 -10.589 -23.533 1.00 73.00 234 ASN A CA 1
ATOM 1945 C C . ASN A 1 234 ? 0.923 -11.499 -23.677 1.00 73.00 234 ASN A C 1
ATOM 1947 O O . ASN A 1 234 ? 0.979 -12.548 -23.038 1.00 73.00 234 ASN A O 1
ATOM 1951 N N . ASN A 1 235 ? 1.920 -11.085 -24.461 1.00 77.00 235 ASN A N 1
ATOM 1952 C CA . ASN A 1 235 ? 3.209 -11.770 -24.526 1.00 77.00 235 ASN A CA 1
ATOM 1953 C C . ASN A 1 235 ? 4.101 -11.305 -23.367 1.00 77.00 235 ASN A C 1
ATOM 1955 O O . ASN A 1 235 ? 4.072 -10.110 -23.049 1.00 77.00 235 ASN A O 1
ATOM 1959 N N . PRO A 1 236 ? 4.888 -12.191 -22.731 1.00 81.56 236 PRO A N 1
ATOM 1960 C CA . PRO A 1 236 ? 5.835 -11.783 -21.703 1.00 81.56 236 PRO A CA 1
ATOM 1961 C C . PRO A 1 236 ? 6.895 -10.843 -22.280 1.00 81.56 236 PRO A C 1
ATOM 1963 O O . PRO A 1 236 ? 7.369 -11.018 -23.402 1.00 81.56 236 PRO A O 1
ATOM 1966 N N . VAL A 1 237 ? 7.268 -9.826 -21.513 1.00 86.00 237 VAL A N 1
ATOM 1967 C CA . VAL A 1 237 ? 8.237 -8.811 -21.930 1.00 86.00 237 VAL A CA 1
ATOM 1968 C C . VAL A 1 237 ? 9.195 -8.508 -20.803 1.00 86.00 237 VAL A C 1
ATOM 1970 O O . VAL A 1 237 ? 8.804 -8.483 -19.637 1.00 86.00 237 VAL A O 1
ATOM 1973 N N . ILE A 1 238 ? 10.433 -8.208 -21.168 1.00 89.56 238 ILE A N 1
ATOM 1974 C CA . ILE A 1 238 ? 11.433 -7.665 -20.257 1.00 89.56 238 ILE A CA 1
ATOM 1975 C C . ILE A 1 238 ? 12.033 -6.405 -20.863 1.00 89.56 238 ILE A C 1
ATOM 1977 O O . ILE A 1 238 ? 12.191 -6.295 -22.081 1.00 89.56 238 ILE A O 1
ATOM 1981 N N . GLY A 1 239 ? 12.392 -5.439 -20.030 1.00 91.12 239 GLY A N 1
ATOM 1982 C CA . GLY A 1 239 ? 13.067 -4.253 -20.532 1.00 91.12 239 GLY A CA 1
ATOM 1983 C C . GLY A 1 239 ? 13.651 -3.365 -19.454 1.00 91.12 239 GLY A C 1
ATOM 1984 O O . GLY A 1 239 ? 13.481 -3.608 -18.261 1.00 91.12 239 GLY A O 1
ATOM 1985 N N . LYS A 1 240 ? 14.357 -2.324 -19.892 1.00 92.88 240 LYS A N 1
ATOM 1986 C CA . LYS A 1 240 ? 14.859 -1.269 -19.006 1.00 92.88 240 LYS A CA 1
ATOM 1987 C C . LYS A 1 240 ? 13.815 -0.183 -18.785 1.00 92.88 240 LYS A C 1
ATOM 1989 O O . LYS A 1 240 ? 12.940 0.039 -19.622 1.00 92.88 240 LYS A O 1
ATOM 1994 N N . LEU A 1 241 ? 13.959 0.510 -17.664 1.00 93.06 241 LEU A N 1
ATOM 1995 C CA . LEU A 1 241 ? 13.190 1.695 -17.321 1.00 93.06 241 LEU A CA 1
ATOM 1996 C C . LEU A 1 241 ? 14.077 2.758 -16.669 1.00 93.06 241 LEU A C 1
ATOM 1998 O O . LEU A 1 241 ? 15.160 2.468 -16.150 1.00 93.06 241 LEU A O 1
ATOM 2002 N N . VAL A 1 242 ? 13.598 3.995 -16.722 1.00 93.94 242 VAL A N 1
ATOM 2003 C CA . VAL A 1 242 ? 14.192 5.157 -16.060 1.00 93.94 242 VAL A CA 1
ATOM 2004 C C . VAL A 1 242 ? 13.118 5.792 -15.190 1.00 93.94 242 VAL A C 1
ATOM 2006 O O . VAL A 1 242 ? 12.012 6.013 -15.670 1.00 93.94 242 VAL A O 1
ATOM 2009 N N . PHE A 1 243 ? 13.434 6.103 -13.938 1.00 93.88 243 PHE A N 1
ATOM 2010 C CA . PHE A 1 243 ? 12.565 6.857 -13.039 1.00 93.88 243 PHE A CA 1
ATOM 2011 C C . PHE A 1 243 ? 13.224 8.182 -12.675 1.00 93.88 243 PHE A C 1
ATOM 2013 O O . PHE A 1 243 ? 14.287 8.197 -12.068 1.00 93.88 243 PHE A O 1
ATOM 2020 N N . GLU A 1 244 ? 12.594 9.290 -13.037 1.00 93.38 244 GLU A N 1
ATOM 2021 C CA . GLU A 1 244 ? 13.035 10.645 -12.706 1.00 93.38 244 GLU A CA 1
ATOM 2022 C C . GLU A 1 244 ? 12.234 11.166 -11.514 1.00 93.38 244 GLU A C 1
ATOM 2024 O O . GLU A 1 244 ? 11.004 11.173 -11.562 1.00 93.38 244 GLU A O 1
ATOM 2029 N N . GLN A 1 245 ? 12.913 11.573 -10.444 1.00 91.25 245 GLN A N 1
ATOM 2030 C CA . GLN A 1 245 ? 12.267 12.059 -9.230 1.00 91.25 245 GLN A CA 1
ATOM 2031 C C . GLN A 1 245 ? 11.622 13.430 -9.455 1.00 91.25 245 GLN A C 1
ATOM 2033 O O . GLN A 1 245 ? 12.169 14.282 -10.155 1.00 91.25 245 GLN A O 1
ATOM 2038 N N . VAL A 1 246 ? 10.465 13.642 -8.834 1.00 90.69 246 VAL A N 1
ATOM 2039 C CA . VAL A 1 246 ? 9.780 14.935 -8.752 1.00 90.69 246 VAL A CA 1
ATOM 2040 C C . VAL A 1 246 ? 9.366 15.208 -7.309 1.00 90.69 246 VAL A C 1
ATOM 2042 O O . VAL A 1 246 ? 9.151 14.278 -6.530 1.00 90.69 246 VAL A O 1
ATOM 2045 N N . ASP A 1 247 ? 9.259 16.484 -6.952 1.00 84.69 247 ASP A N 1
ATOM 2046 C CA . ASP A 1 247 ? 9.070 16.887 -5.555 1.00 84.69 247 ASP A CA 1
ATOM 2047 C C . ASP A 1 247 ? 7.630 16.695 -5.064 1.00 84.69 247 ASP A C 1
ATOM 2049 O O . ASP A 1 247 ? 7.404 16.423 -3.885 1.00 84.69 247 ASP A O 1
ATOM 2053 N N . THR A 1 248 ? 6.643 16.815 -5.961 1.00 84.56 248 THR A N 1
ATOM 2054 C CA . THR A 1 248 ? 5.220 16.817 -5.597 1.00 84.56 248 THR A CA 1
ATOM 2055 C C . THR A 1 248 ? 4.360 15.952 -6.515 1.00 84.56 248 THR A C 1
ATOM 2057 O O . THR A 1 248 ? 4.703 15.671 -7.668 1.00 84.56 248 THR A O 1
ATOM 2060 N N . LEU A 1 249 ? 3.197 15.546 -6.001 1.00 83.25 249 LEU A N 1
ATOM 2061 C CA . LEU A 1 249 ? 2.188 14.795 -6.748 1.00 83.25 249 LEU A CA 1
ATOM 2062 C C . LEU A 1 249 ? 1.605 15.625 -7.902 1.00 83.25 249 LEU A C 1
ATOM 2064 O O . LEU A 1 249 ? 1.308 15.093 -8.972 1.00 83.25 249 LEU A O 1
ATOM 2068 N N . GLU A 1 250 ? 1.433 16.927 -7.696 1.00 86.69 250 GLU A N 1
ATOM 2069 C CA . GLU A 1 250 ? 0.925 17.867 -8.693 1.00 86.69 250 GLU A CA 1
ATOM 2070 C C . GLU A 1 250 ? 1.877 17.923 -9.890 1.00 86.69 250 GLU A C 1
ATOM 2072 O O . GLU A 1 250 ? 1.453 17.690 -11.025 1.00 86.69 250 GLU A O 1
ATOM 2077 N N . LEU A 1 251 ? 3.178 18.095 -9.623 1.00 87.38 251 LEU A N 1
ATOM 2078 C CA . LEU A 1 251 ? 4.211 18.101 -10.655 1.00 87.38 251 LEU A CA 1
ATOM 2079 C C . LEU A 1 251 ? 4.311 16.740 -11.357 1.00 87.38 251 LEU A C 1
ATOM 2081 O O . LEU A 1 251 ? 4.496 16.675 -12.573 1.00 87.38 251 LEU A O 1
ATOM 2085 N N . GLN A 1 252 ? 4.128 15.640 -10.618 1.00 91.88 252 GLN A N 1
ATOM 2086 C CA . GLN A 1 252 ? 4.060 14.300 -11.202 1.00 91.88 252 GLN A CA 1
ATOM 2087 C C . GLN A 1 252 ? 2.901 14.175 -12.207 1.00 91.88 252 GLN A C 1
ATOM 2089 O O . GLN A 1 252 ? 3.066 13.635 -13.303 1.00 91.88 252 GLN A O 1
ATOM 2094 N N . ASN A 1 253 ? 1.717 14.675 -11.844 1.00 87.12 253 ASN A N 1
ATOM 2095 C CA . ASN A 1 253 ? 0.517 14.613 -12.678 1.00 87.12 253 ASN A CA 1
ATOM 2096 C C . ASN A 1 253 ? 0.616 15.478 -13.939 1.00 87.12 253 ASN A C 1
ATOM 2098 O O . ASN A 1 253 ? 0.066 15.091 -14.975 1.00 87.12 253 ASN A O 1
ATOM 2102 N N . GLU A 1 254 ? 1.312 16.608 -13.853 1.00 87.69 254 GLU A N 1
ATOM 2103 C CA . GLU A 1 254 ? 1.602 17.484 -14.984 1.00 87.69 254 GLU A CA 1
ATOM 2104 C C . GLU A 1 254 ? 2.643 16.851 -15.919 1.00 87.69 254 GLU A C 1
ATOM 2106 O O . GLU A 1 254 ? 2.367 16.585 -17.090 1.00 87.69 254 GLU A O 1
ATOM 2111 N N . LYS A 1 255 ? 3.820 16.497 -15.390 1.00 89.06 255 LYS A N 1
ATOM 2112 C CA . LYS A 1 255 ? 4.971 16.046 -16.188 1.00 89.06 255 LYS A CA 1
ATOM 2113 C C . LYS A 1 255 ? 4.756 14.700 -16.881 1.00 89.06 255 LYS A C 1
ATOM 2115 O O . LYS A 1 255 ? 5.315 14.448 -17.952 1.00 89.06 255 LYS A O 1
ATOM 2120 N N . VAL A 1 256 ? 3.916 13.830 -16.314 1.00 86.88 256 VAL A N 1
ATOM 2121 C CA . VAL A 1 256 ? 3.539 12.563 -16.963 1.00 86.88 256 VAL A CA 1
ATOM 2122 C C . VAL A 1 256 ? 2.667 12.782 -18.211 1.00 86.88 256 VAL A C 1
ATOM 2124 O O . VAL A 1 256 ? 2.633 11.915 -19.082 1.00 86.88 256 VAL A O 1
ATOM 2127 N N . ARG A 1 257 ? 1.964 13.924 -18.302 1.00 83.44 257 ARG A N 1
ATOM 2128 C CA . ARG A 1 257 ? 1.089 14.281 -19.433 1.00 83.44 257 ARG A CA 1
ATOM 2129 C C . ARG A 1 257 ? 1.794 15.054 -20.535 1.00 83.44 257 ARG A C 1
ATOM 2131 O O . ARG A 1 257 ? 1.310 15.100 -21.663 1.00 83.44 257 ARG A O 1
ATOM 2138 N N . ASP A 1 258 ? 2.925 15.656 -20.214 1.00 82.38 258 ASP A N 1
ATOM 2139 C CA . ASP A 1 258 ? 3.772 16.271 -21.216 1.00 82.38 258 ASP A CA 1
ATOM 2140 C C . ASP A 1 258 ? 4.234 15.216 -22.245 1.00 82.38 258 ASP A C 1
ATOM 2142 O O . ASP A 1 258 ? 4.491 14.058 -21.905 1.00 82.38 258 ASP A O 1
ATOM 2146 N N . LYS A 1 259 ? 4.329 15.602 -23.516 1.00 78.25 259 LYS A N 1
ATOM 2147 C CA . LYS A 1 259 ? 4.770 14.727 -24.610 1.00 78.25 259 LYS A CA 1
ATOM 2148 C C . LYS A 1 259 ? 6.286 14.741 -24.786 1.00 78.25 259 LYS A C 1
ATOM 2150 O O . LYS A 1 259 ? 6.817 13.847 -25.443 1.00 78.25 259 LYS A O 1
ATOM 2155 N N . GLU A 1 260 ? 6.982 15.722 -24.215 1.00 82.69 260 GLU A N 1
ATOM 2156 C CA . GLU A 1 260 ? 8.428 15.836 -24.343 1.00 82.69 260 GLU A CA 1
ATOM 2157 C C . GLU A 1 260 ? 9.149 14.742 -23.544 1.00 82.69 260 GLU A C 1
ATOM 2159 O O . GLU A 1 260 ? 8.747 14.356 -22.443 1.00 82.69 260 GLU A O 1
ATOM 2164 N N . ILE A 1 261 ? 10.218 14.191 -24.116 1.00 82.12 261 ILE A N 1
ATOM 2165 C CA . ILE A 1 261 ? 11.042 13.165 -23.476 1.00 82.12 261 ILE A CA 1
ATOM 2166 C C . ILE A 1 261 ? 12.487 13.618 -23.555 1.00 82.12 261 ILE A C 1
ATOM 2168 O O . ILE A 1 261 ? 12.980 13.945 -24.633 1.00 82.12 261 ILE A O 1
ATOM 2172 N N . ASN A 1 262 ? 13.178 13.572 -22.417 1.00 85.25 262 ASN A N 1
ATOM 2173 C CA . ASN A 1 262 ? 14.597 13.882 -22.353 1.00 85.25 262 ASN A CA 1
ATOM 2174 C C . ASN A 1 262 ? 15.383 13.006 -23.361 1.00 85.25 262 ASN A C 1
ATOM 2176 O O . ASN A 1 262 ? 15.317 11.772 -23.266 1.00 85.25 262 ASN A O 1
ATOM 2180 N N . PRO A 1 263 ? 16.158 13.598 -24.292 1.00 87.75 263 PRO A N 1
ATOM 2181 C CA . PRO A 1 263 ? 16.907 12.850 -25.303 1.00 87.75 263 PRO A CA 1
ATOM 2182 C C . PRO A 1 263 ? 17.864 11.798 -24.727 1.00 87.75 263 PRO A C 1
ATOM 2184 O O . PRO A 1 263 ? 18.052 10.743 -25.331 1.00 87.75 263 PRO A O 1
ATOM 2187 N N . ASN A 1 264 ? 18.418 12.027 -23.532 1.00 87.25 264 ASN A N 1
ATOM 2188 C CA . ASN A 1 264 ? 19.280 11.052 -22.862 1.00 87.25 264 ASN A CA 1
ATOM 2189 C C . ASN A 1 264 ? 18.491 9.815 -22.416 1.00 87.25 264 ASN A C 1
ATOM 2191 O O . ASN A 1 264 ? 18.965 8.690 -22.577 1.00 87.25 264 ASN A O 1
ATOM 2195 N N . PHE A 1 265 ? 17.271 10.002 -21.898 1.00 89.94 265 PHE A N 1
ATOM 2196 C CA . PHE A 1 265 ? 16.389 8.885 -21.540 1.00 89.94 265 PHE A CA 1
ATOM 2197 C C . PHE A 1 265 ? 15.942 8.137 -22.792 1.00 89.94 265 PHE A C 1
ATOM 2199 O O . PHE A 1 265 ? 15.918 6.906 -22.798 1.00 89.94 265 PHE A O 1
ATOM 2206 N N . HIS A 1 266 ? 15.653 8.875 -23.868 1.00 84.06 266 HIS A N 1
ATOM 2207 C CA . HIS A 1 266 ? 15.337 8.289 -25.162 1.00 84.06 266 HIS A CA 1
ATOM 2208 C C . HIS A 1 266 ? 16.468 7.373 -25.634 1.00 84.06 266 HIS A C 1
ATOM 2210 O O . HIS A 1 266 ? 16.248 6.177 -25.823 1.00 84.06 266 HIS A O 1
ATOM 2216 N N . TYR A 1 267 ? 17.684 7.907 -25.749 1.00 85.44 267 TYR A N 1
ATOM 2217 C CA . TYR A 1 267 ? 18.856 7.151 -26.177 1.00 85.44 267 TYR A CA 1
ATOM 2218 C C . TYR A 1 267 ? 19.108 5.922 -25.295 1.00 85.44 267 TYR A C 1
ATOM 2220 O O . TYR A 1 267 ? 19.311 4.825 -25.812 1.00 85.44 267 TYR A O 1
ATOM 2228 N N . TYR A 1 268 ? 19.025 6.077 -23.969 1.00 87.06 268 TYR A N 1
ATOM 2229 C CA . TYR A 1 268 ? 19.262 4.983 -23.029 1.00 87.06 268 TYR A CA 1
ATOM 2230 C C . TYR A 1 268 ? 18.261 3.833 -23.179 1.00 87.06 268 TYR A C 1
ATOM 2232 O O . TYR A 1 268 ? 18.649 2.672 -23.086 1.00 87.06 268 TYR A O 1
ATOM 2240 N N . LEU A 1 269 ? 16.981 4.139 -23.399 1.00 88.06 269 LEU A N 1
ATOM 2241 C CA . LEU A 1 269 ? 15.906 3.145 -23.482 1.00 88.06 269 LEU A CA 1
ATOM 2242 C C . LEU A 1 269 ? 15.705 2.577 -24.892 1.00 88.06 269 LEU A C 1
ATOM 2244 O O . LEU A 1 269 ? 15.001 1.576 -25.062 1.00 88.06 269 LEU A O 1
ATOM 2248 N N . HIS A 1 270 ? 16.318 3.188 -25.905 1.00 83.44 270 HIS A N 1
ATOM 2249 C CA . HIS A 1 270 ? 16.172 2.769 -27.290 1.00 83.44 270 HIS A CA 1
ATOM 2250 C C . HIS A 1 270 ? 16.600 1.303 -27.472 1.00 83.44 270 HIS A C 1
ATOM 2252 O O . HIS A 1 270 ? 17.722 0.902 -27.150 1.00 83.44 270 HIS A O 1
ATOM 2258 N N . SER A 1 271 ? 15.689 0.491 -28.017 1.00 79.06 271 SER A N 1
ATOM 2259 C CA . SER A 1 271 ? 15.882 -0.952 -28.246 1.00 79.06 271 SER A CA 1
ATOM 2260 C C . SER A 1 271 ? 16.228 -1.772 -26.989 1.00 79.06 271 SER A C 1
ATOM 2262 O O . SER A 1 271 ? 16.815 -2.843 -27.099 1.00 79.06 271 SER A O 1
ATOM 2264 N N . GLN A 1 272 ? 15.851 -1.303 -25.793 1.00 84.81 272 GLN A N 1
ATOM 2265 C CA . GLN A 1 272 ? 16.094 -2.010 -24.525 1.00 84.81 272 GLN A CA 1
ATOM 2266 C C . GLN A 1 272 ? 14.901 -2.849 -24.038 1.00 84.81 272 GLN A C 1
ATOM 2268 O O . GLN A 1 272 ? 14.836 -3.184 -22.855 1.00 84.81 272 GLN A O 1
ATOM 2273 N N . ARG A 1 273 ? 13.944 -3.168 -24.917 1.00 85.88 273 ARG A N 1
ATOM 2274 C CA . ARG A 1 273 ? 12.827 -4.080 -24.632 1.00 85.88 273 ARG A CA 1
ATOM 2275 C C . ARG A 1 273 ? 12.957 -5.334 -25.484 1.00 85.88 273 ARG A C 1
ATOM 2277 O O . ARG A 1 273 ? 13.176 -5.244 -26.690 1.00 85.88 273 ARG A O 1
ATOM 2284 N N . MET A 1 274 ? 12.758 -6.480 -24.851 1.00 84.50 274 MET A N 1
ATOM 2285 C CA . MET A 1 274 ? 12.672 -7.789 -25.478 1.00 84.50 274 MET A CA 1
ATOM 2286 C C . MET A 1 274 ? 11.285 -8.372 -25.208 1.00 84.50 274 MET A C 1
ATOM 2288 O O . MET A 1 274 ? 10.820 -8.401 -24.069 1.00 84.50 274 MET A O 1
ATOM 2292 N N . GLU A 1 275 ? 10.629 -8.828 -26.268 1.00 83.44 275 GLU A N 1
ATOM 2293 C CA . GLU A 1 275 ? 9.431 -9.655 -26.168 1.00 83.44 275 GLU A CA 1
ATOM 2294 C C . GLU A 1 275 ? 9.866 -11.117 -26.165 1.00 83.44 275 GLU A C 1
ATOM 2296 O O . GLU A 1 275 ? 10.669 -11.523 -27.005 1.00 83.44 275 GLU A O 1
ATOM 2301 N N . VAL A 1 276 ? 9.405 -11.878 -25.178 1.00 78.19 276 VAL A N 1
ATOM 2302 C CA . VAL A 1 276 ? 9.795 -13.273 -24.993 1.00 78.19 276 VAL A CA 1
ATOM 2303 C C . VAL A 1 276 ? 8.783 -14.152 -25.711 1.00 78.19 276 VAL A C 1
ATOM 2305 O O . VAL A 1 276 ? 7.584 -14.100 -25.433 1.00 78.19 276 VAL A O 1
ATOM 2308 N N . GLU A 1 277 ? 9.274 -14.973 -26.632 1.00 69.88 277 GLU A N 1
ATOM 2309 C CA . GLU A 1 277 ? 8.455 -15.972 -27.309 1.00 69.88 277 GLU A CA 1
ATOM 2310 C C . GLU A 1 277 ? 8.006 -17.035 -26.296 1.00 69.88 277 GLU A C 1
ATOM 2312 O O . GLU A 1 277 ? 8.819 -17.646 -25.604 1.00 69.88 277 GLU A O 1
ATOM 2317 N N . GLY A 1 278 ? 6.693 -17.252 -26.191 1.00 63.72 278 GLY A N 1
ATOM 2318 C CA . GLY A 1 278 ? 6.118 -18.205 -25.235 1.00 63.72 278 GLY A CA 1
ATOM 2319 C C . GLY A 1 278 ? 6.312 -19.678 -25.611 1.00 63.72 278 GLY A C 1
ATOM 2320 O O . GLY A 1 278 ? 5.977 -20.556 -24.820 1.00 63.72 278 GLY A O 1
ATOM 2321 N N . VAL A 1 279 ? 6.823 -19.963 -26.812 1.00 65.62 279 VAL A N 1
ATOM 2322 C CA . VAL A 1 279 ? 7.013 -21.319 -27.332 1.00 65.62 279 VAL A CA 1
ATOM 2323 C C . VAL A 1 279 ? 8.405 -21.426 -27.928 1.00 65.62 279 VAL A C 1
ATOM 2325 O O . VAL A 1 279 ? 8.753 -20.675 -28.834 1.00 65.62 279 VAL A O 1
ATOM 2328 N N . LEU A 1 280 ? 9.184 -22.393 -27.444 1.00 65.25 280 LEU A N 1
ATOM 2329 C CA . LEU A 1 280 ? 10.462 -22.731 -28.054 1.00 65.25 280 LEU A CA 1
ATOM 2330 C C . LEU A 1 280 ? 10.208 -23.380 -29.428 1.00 65.25 280 LEU A C 1
ATOM 2332 O O . LEU A 1 280 ? 9.483 -24.382 -29.469 1.00 65.25 280 LEU A O 1
ATOM 2336 N N . PRO A 1 281 ? 10.812 -22.875 -30.520 1.00 66.56 281 PRO A N 1
ATOM 2337 C CA . PRO A 1 281 ? 10.765 -23.512 -31.835 1.00 66.56 281 PRO A CA 1
ATOM 2338 C C . PRO A 1 281 ? 11.137 -24.999 -31.747 1.00 66.56 281 PRO A C 1
ATOM 2340 O O . PRO A 1 281 ? 12.217 -25.339 -31.268 1.00 66.56 281 PRO A O 1
ATOM 2343 N N . GLN A 1 282 ? 10.245 -25.889 -32.191 1.00 70.06 282 GLN A N 1
ATOM 2344 C CA . GLN A 1 282 ? 10.458 -27.344 -32.108 1.00 70.06 282 GLN A CA 1
ATOM 2345 C C . GLN A 1 282 ? 10.941 -27.932 -33.436 1.00 70.06 282 GLN A C 1
ATOM 2347 O O . GLN A 1 282 ? 11.544 -29.004 -33.467 1.00 70.06 282 GLN A O 1
ATOM 2352 N N . LYS A 1 283 ? 10.671 -27.251 -34.553 1.00 70.06 283 LYS A N 1
ATOM 2353 C CA . LYS A 1 283 ? 11.055 -27.687 -35.897 1.00 70.06 283 LYS A CA 1
ATOM 2354 C C . LYS A 1 283 ? 11.916 -26.635 -36.581 1.00 70.06 283 LYS A C 1
ATOM 2356 O O . LYS A 1 283 ? 11.810 -25.440 -36.331 1.00 70.06 283 LYS A O 1
ATOM 2361 N N . VAL A 1 284 ? 12.734 -27.082 -37.533 1.00 61.84 284 VAL A N 1
ATOM 2362 C CA . VAL A 1 284 ? 13.603 -26.202 -38.338 1.00 61.84 284 VAL A CA 1
ATOM 2363 C C . VAL A 1 284 ? 12.799 -25.159 -39.129 1.00 61.84 284 VAL A C 1
ATOM 2365 O O . VAL A 1 284 ? 13.300 -24.067 -39.387 1.00 61.84 284 VAL A O 1
ATOM 2368 N N . SER A 1 285 ? 11.550 -25.471 -39.489 1.00 65.38 285 SER A N 1
ATOM 2369 C CA . SER A 1 285 ? 10.605 -24.524 -40.094 1.00 65.38 285 SER A CA 1
ATOM 2370 C C . SER A 1 285 ? 10.240 -23.366 -39.170 1.00 65.38 285 SER A C 1
ATOM 2372 O O . SER A 1 285 ? 9.991 -22.272 -39.651 1.00 65.38 285 SER A O 1
ATOM 2374 N N . ASP A 1 286 ? 10.234 -23.585 -37.858 1.00 60.53 286 ASP A N 1
ATOM 2375 C CA . ASP A 1 286 ? 9.791 -22.597 -36.870 1.00 60.53 286 ASP A CA 1
ATOM 2376 C C . ASP A 1 286 ? 10.876 -21.525 -36.646 1.00 60.53 286 ASP A C 1
ATOM 2378 O O . ASP A 1 286 ? 10.586 -20.382 -36.307 1.00 60.53 286 ASP A O 1
ATOM 2382 N N . LEU A 1 287 ? 12.140 -21.870 -36.923 1.00 58.56 287 LEU A N 1
ATOM 2383 C CA . LEU A 1 287 ? 13.303 -20.979 -36.850 1.00 58.56 287 LEU A CA 1
ATOM 2384 C C . LEU A 1 287 ? 13.408 -20.003 -38.037 1.00 58.56 287 LEU A C 1
ATOM 2386 O O . LEU A 1 287 ? 14.267 -19.120 -38.031 1.00 58.56 287 LEU A O 1
ATOM 2390 N N . SER A 1 288 ? 12.591 -20.156 -39.088 1.00 52.59 288 SER A N 1
ATOM 2391 C CA . SER A 1 288 ? 12.748 -19.389 -40.333 1.00 52.59 288 SER A CA 1
ATOM 2392 C C . SER A 1 288 ? 12.402 -17.907 -40.204 1.00 52.59 288 SER A C 1
ATOM 2394 O O . SER A 1 288 ? 12.809 -17.120 -41.056 1.00 52.59 288 SER A O 1
ATOM 2396 N N . ASN A 1 289 ? 11.662 -17.529 -39.160 1.00 54.28 289 ASN A N 1
ATOM 2397 C CA . ASN A 1 289 ? 11.110 -16.184 -39.016 1.00 54.28 289 ASN A CA 1
ATOM 2398 C C . ASN A 1 289 ? 11.952 -15.255 -38.125 1.00 54.28 289 ASN A C 1
ATOM 2400 O O . ASN A 1 289 ? 11.745 -14.046 -38.185 1.00 54.28 289 ASN A O 1
ATOM 2404 N N . SER A 1 290 ? 12.900 -15.771 -37.327 1.00 52.16 290 SER A N 1
ATOM 2405 C CA . SER A 1 290 ? 13.553 -14.969 -36.278 1.00 52.16 290 SER A CA 1
ATOM 2406 C C . SER A 1 290 ? 14.990 -14.514 -36.570 1.00 52.16 290 SER A C 1
ATOM 2408 O O . SER A 1 290 ? 15.396 -13.510 -35.998 1.00 52.16 290 SER A O 1
ATOM 2410 N N . LEU A 1 291 ? 15.759 -15.131 -37.482 1.00 49.12 291 LEU A N 1
ATOM 2411 C CA . LEU A 1 291 ? 17.098 -14.653 -37.900 1.00 49.12 291 LEU A CA 1
ATOM 2412 C C . LEU A 1 291 ? 17.619 -15.422 -39.132 1.00 49.12 291 LEU A C 1
ATOM 2414 O O . LEU A 1 291 ? 17.234 -16.561 -39.381 1.00 49.12 291 LEU A O 1
ATOM 2418 N N . SER A 1 292 ? 18.537 -14.830 -39.913 1.00 53.28 292 SER A N 1
ATOM 2419 C CA . SER A 1 292 ? 19.084 -15.464 -41.126 1.00 53.28 292 SER A CA 1
ATOM 2420 C C . SER A 1 292 ? 19.781 -16.800 -40.802 1.00 53.28 292 SER A C 1
ATOM 2422 O O . SER A 1 292 ? 20.893 -16.805 -40.262 1.00 53.28 292 SER A O 1
ATOM 2424 N N . ARG A 1 293 ? 19.135 -17.913 -41.178 1.00 51.53 293 ARG A N 1
ATOM 2425 C CA . ARG A 1 293 ? 19.502 -19.338 -41.004 1.00 51.53 293 ARG A CA 1
ATOM 2426 C C . ARG A 1 293 ? 21.008 -19.647 -41.004 1.00 51.53 293 ARG A C 1
ATOM 2428 O O . ARG A 1 293 ? 21.480 -20.432 -40.195 1.00 51.53 293 ARG A O 1
ATOM 2435 N N . LEU A 1 294 ? 21.778 -18.995 -41.871 1.00 53.62 294 LEU A N 1
ATOM 2436 C CA . LEU A 1 294 ? 23.217 -19.216 -42.052 1.00 53.62 294 LEU A CA 1
ATOM 2437 C C . LEU A 1 294 ? 24.098 -18.737 -40.885 1.00 53.62 294 LEU A C 1
ATOM 2439 O O . LEU A 1 294 ? 25.161 -19.307 -40.673 1.00 53.62 294 LEU A O 1
ATOM 2443 N N . LYS A 1 295 ? 23.692 -17.704 -40.136 1.00 57.47 295 LYS A N 1
ATOM 2444 C CA . LYS A 1 295 ? 24.515 -17.133 -39.053 1.00 57.47 295 LYS A CA 1
ATOM 2445 C C . LYS A 1 295 ? 24.424 -17.939 -37.758 1.00 57.47 295 LYS A C 1
ATOM 2447 O O . LYS A 1 295 ? 25.450 -18.218 -37.152 1.00 57.47 295 LYS A O 1
ATOM 2452 N N . ILE A 1 296 ? 23.213 -18.343 -37.368 1.00 56.97 296 ILE A N 1
ATOM 2453 C CA . ILE A 1 296 ? 22.979 -19.125 -36.143 1.00 56.97 296 ILE A CA 1
ATOM 2454 C C . ILE A 1 296 ? 23.504 -20.548 -36.310 1.00 56.97 296 ILE A C 1
ATOM 2456 O O . ILE A 1 296 ? 24.209 -21.045 -35.444 1.00 56.97 296 ILE A O 1
ATOM 2460 N N . VAL A 1 297 ? 23.229 -21.177 -37.455 1.00 59.06 297 VAL A N 1
ATOM 2461 C CA . VAL A 1 297 ? 23.727 -22.525 -37.747 1.00 59.06 297 VAL A CA 1
ATOM 2462 C C . VAL A 1 297 ? 25.261 -22.541 -37.798 1.00 59.06 297 VAL A C 1
ATOM 2464 O O . VAL A 1 297 ? 25.862 -23.439 -37.231 1.00 59.06 297 VAL A O 1
ATOM 2467 N N . LYS A 1 298 ? 25.920 -21.520 -38.367 1.00 58.75 298 LYS A N 1
ATOM 2468 C CA . LYS A 1 298 ? 27.391 -21.408 -38.313 1.00 58.75 298 LYS A CA 1
ATOM 2469 C C . LYS A 1 298 ? 27.945 -21.224 -36.900 1.00 58.75 298 LYS A C 1
ATOM 2471 O O . LYS A 1 298 ? 29.033 -21.710 -36.630 1.00 58.75 298 LYS A O 1
ATOM 2476 N N . PHE A 1 299 ? 27.232 -20.513 -36.029 1.00 60.84 299 PHE A N 1
ATOM 2477 C CA . PHE A 1 299 ? 27.645 -20.337 -34.638 1.00 60.84 299 PHE A CA 1
ATOM 2478 C C . PHE A 1 299 ? 27.470 -21.626 -33.826 1.00 60.84 299 PHE A C 1
ATOM 2480 O O . PHE A 1 299 ? 28.384 -22.008 -33.110 1.00 60.84 299 PHE A O 1
ATOM 2487 N N . LEU A 1 300 ? 26.327 -22.306 -33.970 1.00 63.59 300 LEU A N 1
ATOM 2488 C CA . LEU A 1 300 ? 25.994 -23.525 -33.220 1.00 63.59 300 LEU A CA 1
ATOM 2489 C C . LEU A 1 300 ? 26.736 -24.780 -33.701 1.00 63.59 300 LEU A C 1
ATOM 2491 O O . LEU A 1 300 ? 26.853 -25.735 -32.944 1.00 63.59 300 LEU A O 1
ATOM 2495 N N . ILE A 1 301 ? 27.211 -24.792 -34.950 1.00 66.00 301 ILE A N 1
ATOM 2496 C CA . ILE A 1 301 ? 28.020 -25.884 -35.524 1.00 66.00 301 ILE A CA 1
ATOM 2497 C C . ILE A 1 301 ? 29.533 -25.618 -35.341 1.00 66.00 301 ILE A C 1
ATOM 2499 O O . ILE A 1 301 ? 30.354 -26.402 -35.798 1.00 66.00 301 ILE A O 1
ATOM 2503 N N . GLY A 1 302 ? 29.932 -24.515 -34.695 1.00 59.84 302 GLY A N 1
ATOM 2504 C CA . GLY A 1 302 ? 31.347 -24.212 -34.461 1.00 59.84 302 GLY A CA 1
ATOM 2505 C C . GLY A 1 302 ? 32.008 -25.158 -33.454 1.00 59.84 302 GLY A C 1
ATOM 2506 O O . GLY A 1 302 ? 31.343 -25.691 -32.568 1.00 59.84 302 GLY A O 1
ATOM 2507 N N . ASP A 1 303 ? 33.326 -25.329 -33.567 1.00 62.41 303 ASP A N 1
ATOM 2508 C CA . ASP A 1 303 ? 34.118 -26.047 -32.568 1.00 62.41 303 ASP A CA 1
ATOM 2509 C C . ASP A 1 303 ? 34.149 -25.233 -31.267 1.00 62.41 303 ASP A C 1
ATOM 2511 O O . ASP A 1 303 ? 34.651 -24.105 -31.217 1.00 62.41 303 ASP A O 1
ATOM 2515 N N . TYR A 1 304 ? 33.569 -25.788 -30.205 1.00 64.25 304 TYR A N 1
ATOM 2516 C CA . TYR A 1 304 ? 33.590 -25.185 -28.879 1.00 64.25 304 TYR A CA 1
ATOM 2517 C C . TYR A 1 304 ? 34.804 -25.702 -28.115 1.00 64.25 304 TYR A C 1
ATOM 2519 O O . TYR A 1 304 ? 34.854 -26.869 -27.737 1.00 64.25 304 TYR A O 1
ATOM 2527 N N . HIS A 1 305 ? 35.767 -24.825 -27.848 1.00 64.88 305 HIS A N 1
ATOM 2528 C CA . HIS A 1 305 ? 36.889 -25.158 -26.978 1.00 64.88 305 HIS A CA 1
ATOM 2529 C C . HIS A 1 305 ? 36.440 -25.107 -25.517 1.00 64.88 305 HIS A C 1
ATOM 2531 O O . HIS A 1 305 ? 36.065 -24.049 -25.003 1.00 64.88 305 HIS A O 1
ATOM 2537 N N . GLY A 1 306 ? 36.469 -26.258 -24.847 1.00 65.81 306 GLY A N 1
ATOM 2538 C CA . GLY A 1 306 ? 36.389 -26.302 -23.393 1.00 65.81 306 GLY A CA 1
ATOM 2539 C C . GLY A 1 306 ? 37.713 -25.846 -22.786 1.00 65.81 306 GLY A C 1
ATOM 2540 O O . GLY A 1 306 ? 38.753 -25.896 -23.436 1.00 65.81 306 GLY A O 1
ATOM 2541 N N . PHE A 1 307 ? 37.699 -25.428 -21.525 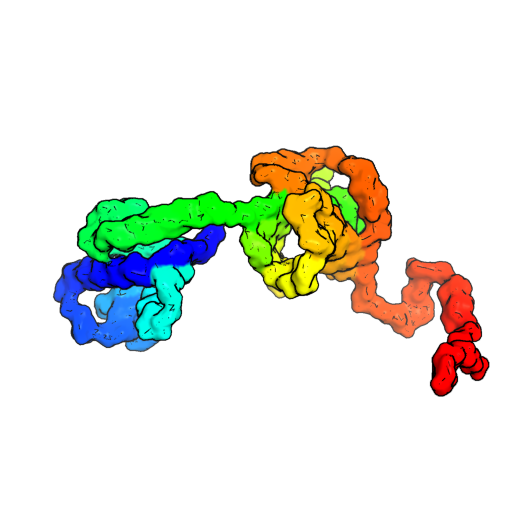1.00 81.31 307 PHE A N 1
ATOM 2542 C CA . PHE A 1 307 ? 38.921 -25.256 -20.744 1.00 81.31 307 PHE A CA 1
ATOM 2543 C C . PHE A 1 307 ? 38.717 -25.883 -19.370 1.00 81.31 307 PHE A C 1
ATOM 2545 O O . PHE A 1 307 ? 37.619 -25.799 -18.815 1.00 81.31 307 PHE A O 1
ATOM 2552 N N . TYR A 1 308 ? 39.764 -26.480 -18.811 1.00 83.88 308 TYR A N 1
ATOM 2553 C CA . TYR A 1 308 ? 39.803 -26.860 -17.402 1.00 83.88 308 TYR A CA 1
ATOM 2554 C C . TYR A 1 308 ? 40.949 -26.137 -16.697 1.00 83.88 308 TYR A C 1
ATOM 2556 O O . TYR A 1 308 ? 41.926 -25.742 -17.331 1.00 83.88 308 TYR A O 1
ATOM 2564 N N . LEU A 1 309 ? 40.805 -25.935 -15.389 1.00 83.12 309 LEU A N 1
ATOM 2565 C CA . LEU A 1 309 ? 41.881 -25.432 -14.543 1.00 83.12 309 LEU A CA 1
ATOM 2566 C C . LEU A 1 309 ? 42.696 -26.621 -14.041 1.00 83.12 309 LEU A C 1
ATOM 2568 O O . LEU A 1 309 ? 42.129 -27.550 -13.462 1.00 83.12 309 LEU A O 1
ATOM 2572 N N . ASP A 1 310 ? 44.007 -26.601 -14.264 1.00 86.62 310 ASP A N 1
ATOM 2573 C CA . ASP A 1 310 ? 44.897 -27.562 -13.619 1.00 86.62 310 ASP A CA 1
ATOM 2574 C C . ASP A 1 310 ? 45.081 -27.234 -12.123 1.00 86.62 310 ASP A C 1
ATOM 2576 O O . ASP A 1 310 ? 44.605 -26.217 -11.611 1.00 86.62 310 ASP A O 1
ATOM 2580 N N . ASN A 1 311 ? 45.810 -28.089 -11.405 1.00 85.56 311 ASN A N 1
ATOM 2581 C CA . ASN A 1 311 ? 46.072 -27.905 -9.973 1.00 85.56 311 ASN A CA 1
ATOM 2582 C C . ASN A 1 311 ? 46.883 -26.631 -9.646 1.00 85.56 311 ASN A C 1
ATOM 2584 O O . ASN A 1 311 ? 47.001 -26.275 -8.476 1.00 85.56 311 ASN A O 1
ATOM 2588 N N . ASN A 1 312 ? 47.429 -25.948 -10.656 1.00 89.00 312 ASN A N 1
ATOM 2589 C CA . ASN A 1 312 ? 48.155 -24.688 -10.535 1.00 89.00 312 ASN A CA 1
ATOM 2590 C C . ASN A 1 312 ? 47.331 -23.486 -11.047 1.00 89.00 312 ASN A C 1
ATOM 2592 O O . ASN A 1 312 ? 47.869 -22.386 -11.166 1.00 89.00 312 ASN A O 1
ATOM 2596 N N . ASN A 1 313 ? 46.032 -23.675 -11.318 1.00 82.31 313 ASN A N 1
ATOM 2597 C CA . ASN A 1 313 ? 45.105 -22.691 -11.888 1.00 82.31 313 ASN A CA 1
ATOM 2598 C C . ASN A 1 313 ? 45.458 -22.204 -13.306 1.00 82.31 313 ASN A C 1
ATOM 2600 O O . ASN A 1 313 ? 45.069 -21.100 -13.697 1.00 82.31 313 ASN A O 1
ATOM 2604 N N . TYR A 1 314 ? 46.152 -23.009 -14.108 1.00 82.69 314 TYR A N 1
ATOM 2605 C CA . TYR A 1 314 ? 46.327 -22.718 -15.528 1.00 82.69 314 TYR A CA 1
ATOM 2606 C C . TYR A 1 314 ? 45.113 -23.180 -16.333 1.00 82.69 314 TYR A C 1
ATOM 2608 O O . TYR A 1 314 ? 44.628 -24.297 -16.158 1.00 82.69 314 TYR A O 1
ATOM 2616 N N . LEU A 1 315 ? 44.635 -22.318 -17.239 1.00 79.94 315 LEU A N 1
ATOM 2617 C CA . LEU A 1 315 ? 43.584 -22.652 -18.200 1.00 79.94 315 LEU A CA 1
ATOM 2618 C C . LEU A 1 315 ? 44.170 -23.575 -19.277 1.00 79.94 315 LEU A C 1
ATOM 2620 O O . LEU A 1 315 ? 44.958 -23.131 -20.113 1.00 79.94 315 LEU A O 1
ATOM 2624 N N . ILE A 1 316 ? 43.781 -24.847 -19.272 1.00 82.38 316 ILE A N 1
ATOM 2625 C CA . ILE A 1 316 ? 44.203 -25.824 -20.275 1.00 82.38 316 ILE A CA 1
ATOM 2626 C C . ILE A 1 316 ? 43.033 -26.095 -21.228 1.00 82.38 316 ILE A C 1
ATOM 2628 O O . ILE A 1 316 ? 41.943 -26.430 -20.757 1.00 82.38 316 ILE A O 1
ATOM 2632 N N . PRO A 1 317 ? 43.217 -25.933 -22.554 1.00 80.75 317 PRO A N 1
ATOM 2633 C CA . PRO A 1 317 ? 42.166 -26.206 -23.524 1.00 80.75 317 PRO A CA 1
ATOM 2634 C C . PRO A 1 317 ? 41.828 -27.699 -23.549 1.00 80.75 317 PRO A C 1
ATOM 2636 O O . PRO A 1 317 ? 42.711 -28.555 -23.574 1.00 80.75 317 PRO A O 1
ATOM 2639 N N . VAL A 1 318 ? 40.535 -27.995 -23.572 1.00 71.81 318 VAL A N 1
ATOM 2640 C CA . VAL A 1 318 ? 39.975 -29.313 -23.851 1.00 71.81 318 VAL A CA 1
ATOM 2641 C C . VAL A 1 318 ? 39.594 -29.302 -25.326 1.00 71.81 318 VAL A C 1
ATOM 2643 O O . VAL A 1 318 ? 38.690 -28.562 -25.727 1.00 71.81 318 VAL A O 1
ATOM 2646 N N . SER A 1 319 ? 40.356 -30.045 -26.127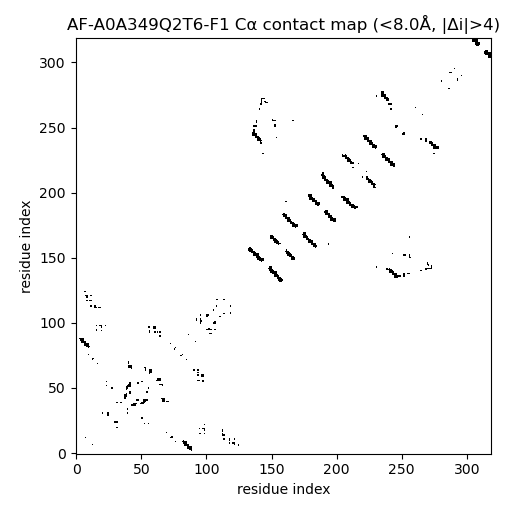 1.00 63.09 319 SER A N 1
ATOM 2647 C CA . SER A 1 319 ? 40.088 -30.286 -27.548 1.00 63.09 319 SER A CA 1
ATOM 2648 C C . SER A 1 319 ? 38.971 -31.294 -27.745 1.00 63.09 319 SER A C 1
ATOM 2650 O O . SER A 1 319 ? 39.046 -32.343 -27.060 1.00 63.09 319 SER A O 1
#